Protein AF-A0A7S3LRG3-F1 (afdb_monomer)

Sequence (216 aa):
PKYACSQFNSILPLMEMNCGYSENNIPQLED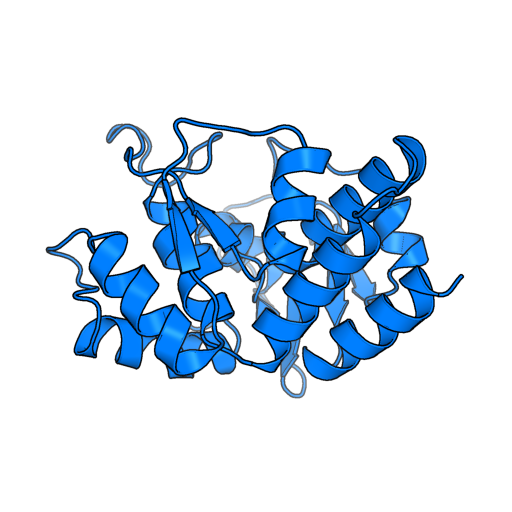ISRYLQSCTGFRLRPVCGLLSARDFLNALAFRTFFSTQYIRHHSKPLYTPEPDVCHELLGHVPMFADQDFADFSHEIGLASLGASDADIKRLASCYWFSVEFGLCKEGDEVKAYGAGLLSSFGELEYACAKHRPAGGTFERPEILPWIPSIAADTEYPITTFQPKYFCAESLKGATERMRHFCDT

Organism: NCBI:txid215587

Mean predicted aligned error: 3.7 Å

Structure (mmCIF, N/CA/C/O backbone):
data_AF-A0A7S3LRG3-F1
#
_entry.id   AF-A0A7S3LRG3-F1
#
loop_
_atom_site.group_PDB
_atom_site.id
_atom_site.type_symbol
_atom_site.label_atom_id
_atom_site.label_alt_id
_atom_site.label_comp_id
_atom_site.label_asym_id
_atom_site.label_entity_id
_atom_site.label_seq_id
_atom_site.pdbx_PDB_ins_code
_atom_site.Cartn_x
_atom_site.Cartn_y
_atom_site.Cartn_z
_atom_site.occupancy
_atom_site.B_iso_or_equiv
_atom_site.auth_seq_id
_atom_site.auth_comp_id
_atom_site.auth_asym_id
_atom_site.auth_atom_id
_atom_site.pdbx_PDB_model_num
ATOM 1 N N . PRO A 1 1 ? -6.469 8.514 11.544 1.00 81.19 1 PRO A N 1
ATOM 2 C CA . PRO A 1 1 ? -5.173 9.230 11.674 1.00 81.19 1 PRO A CA 1
ATOM 3 C C . PRO A 1 1 ? -5.163 10.564 10.904 1.00 81.19 1 PRO A C 1
ATOM 5 O O . PRO A 1 1 ? -5.708 10.618 9.809 1.00 81.19 1 PRO A O 1
ATOM 8 N N . LYS A 1 2 ? -4.530 11.629 11.430 1.00 90.44 2 LYS A N 1
ATOM 9 C CA . LYS A 1 2 ? -4.524 12.983 10.812 1.00 90.44 2 LYS A CA 1
ATOM 10 C C . LYS A 1 2 ? -4.016 13.013 9.361 1.00 90.44 2 LYS A C 1
ATOM 12 O O . LYS A 1 2 ? -4.512 13.790 8.544 1.00 90.44 2 LYS A O 1
ATOM 17 N N . TYR A 1 3 ? -2.985 12.219 9.083 1.00 95.06 3 TYR A N 1
ATOM 18 C CA . TYR A 1 3 ? -2.273 12.204 7.802 1.00 95.06 3 TYR A CA 1
ATOM 19 C C . TYR A 1 3 ? -2.774 11.120 6.840 1.00 95.06 3 TYR A C 1
ATOM 21 O O . TYR A 1 3 ? -2.397 11.144 5.675 1.00 95.06 3 TYR A O 1
ATOM 29 N N . ALA A 1 4 ? -3.623 10.199 7.301 1.00 97.25 4 ALA A N 1
ATOM 30 C CA . ALA A 1 4 ? -4.237 9.195 6.439 1.00 97.25 4 ALA A CA 1
ATOM 31 C C . ALA A 1 4 ? -5.353 9.817 5.588 1.00 97.25 4 ALA A C 1
ATOM 33 O O . ALA A 1 4 ? -6.008 10.766 6.033 1.00 97.25 4 ALA A O 1
ATOM 34 N N . CYS A 1 5 ? -5.574 9.265 4.397 1.00 97.81 5 CYS A N 1
ATOM 35 C CA . CYS A 1 5 ? -6.692 9.630 3.532 1.00 97.81 5 CYS A CA 1
ATOM 36 C C . CYS A 1 5 ? -8.057 9.320 4.174 1.00 97.81 5 CYS A C 1
ATOM 38 O O . CYS A 1 5 ? -8.190 8.565 5.144 1.00 97.81 5 CYS A O 1
ATOM 40 N N . SER A 1 6 ? -9.093 9.943 3.634 1.00 97.25 6 SER A N 1
ATOM 41 C CA . SER A 1 6 ? -10.488 9.826 4.039 1.00 97.25 6 SER A CA 1
ATOM 42 C C . SER A 1 6 ? -11.014 8.399 3.904 1.00 97.25 6 SER A C 1
ATOM 44 O O . SER A 1 6 ? -11.695 7.944 4.821 1.00 97.25 6 SER A O 1
ATOM 46 N N . GLN A 1 7 ? -10.633 7.663 2.853 1.00 97.44 7 GLN A N 1
ATOM 47 C CA . GLN A 1 7 ? -10.979 6.248 2.669 1.00 97.44 7 GLN A CA 1
ATOM 48 C C . GLN A 1 7 ? -10.508 5.428 3.869 1.00 97.44 7 GLN A C 1
ATOM 50 O O . GLN A 1 7 ? -11.324 4.817 4.561 1.00 97.44 7 GLN A O 1
ATOM 55 N N . PHE A 1 8 ? -9.217 5.518 4.200 1.00 98.00 8 PHE A N 1
ATOM 56 C CA . PHE A 1 8 ? -8.640 4.843 5.360 1.00 98.00 8 PHE A CA 1
ATOM 57 C C . PHE A 1 8 ? -9.372 5.204 6.659 1.00 98.00 8 PHE A C 1
ATOM 59 O O . PHE A 1 8 ? -9.762 4.329 7.431 1.00 98.00 8 PHE A O 1
ATOM 66 N N . ASN A 1 9 ? -9.595 6.502 6.894 1.00 97.62 9 ASN A N 1
ATOM 67 C CA . ASN A 1 9 ? -10.266 6.988 8.102 1.00 97.62 9 ASN A CA 1
ATOM 68 C C . ASN A 1 9 ? -11.736 6.551 8.195 1.00 97.62 9 ASN A C 1
ATOM 70 O O . ASN A 1 9 ? -12.251 6.417 9.302 1.00 97.62 9 ASN A O 1
ATOM 74 N N . SER A 1 10 ? -12.405 6.337 7.061 1.00 97.62 10 SER A N 1
ATOM 75 C CA . SER A 1 10 ? -13.785 5.845 7.019 1.00 97.62 10 SER A CA 1
ATOM 76 C C . SER A 1 10 ? -13.882 4.335 7.252 1.00 97.62 10 SER A C 1
ATOM 78 O O . SER A 1 10 ? -14.847 3.870 7.854 1.00 97.62 10 SER A O 1
ATOM 80 N N . ILE A 1 11 ? -12.867 3.577 6.827 1.00 97.94 11 ILE A N 1
ATOM 81 C CA . ILE A 1 11 ? -12.858 2.113 6.884 1.00 97.94 11 ILE A CA 1
ATOM 82 C C . ILE A 1 11 ? -12.311 1.587 8.208 1.00 97.94 11 ILE A C 1
ATOM 84 O O . ILE A 1 11 ? -12.812 0.580 8.704 1.00 97.94 11 ILE A O 1
ATOM 88 N N . LEU A 1 12 ? -11.307 2.237 8.801 1.00 97.00 12 LEU A N 1
ATOM 89 C CA . LEU A 1 12 ? -10.686 1.746 10.034 1.00 97.00 12 LEU A CA 1
ATOM 90 C C . LEU A 1 12 ? -11.711 1.474 11.163 1.00 97.00 12 LEU A C 1
ATOM 92 O O . LEU A 1 12 ? -11.663 0.379 11.722 1.00 97.00 12 LEU A O 1
ATOM 96 N N . PRO A 1 13 ? -12.708 2.344 11.435 1.00 97.56 13 PRO A N 1
ATOM 97 C CA . PRO A 1 13 ? -13.756 2.042 12.417 1.00 97.56 13 PRO A CA 1
ATOM 98 C C . PRO A 1 13 ? -14.610 0.814 12.056 1.00 97.56 13 PRO A C 1
ATOM 100 O O . PRO A 1 13 ? -15.100 0.103 12.931 1.00 97.56 13 PRO A O 1
ATOM 103 N N . LEU A 1 14 ? -14.790 0.529 10.761 1.00 97.62 14 LEU A N 1
ATOM 104 C CA . LEU A 1 14 ? -15.491 -0.674 10.308 1.00 97.62 14 LEU A CA 1
ATOM 105 C C . LEU A 1 14 ? -14.650 -1.932 10.558 1.00 97.62 14 LEU A C 1
ATOM 107 O O . LEU A 1 14 ? -15.211 -2.973 10.896 1.00 97.62 14 LEU A O 1
ATOM 111 N N . MET A 1 15 ? -13.324 -1.838 10.442 1.00 97.25 15 MET A N 1
ATOM 112 C CA . MET A 1 15 ? -12.409 -2.928 10.799 1.00 97.25 15 MET A CA 1
ATOM 113 C C . MET A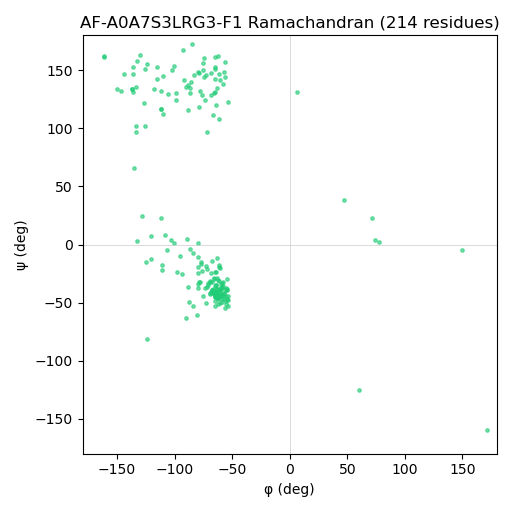 1 15 ? -12.420 -3.2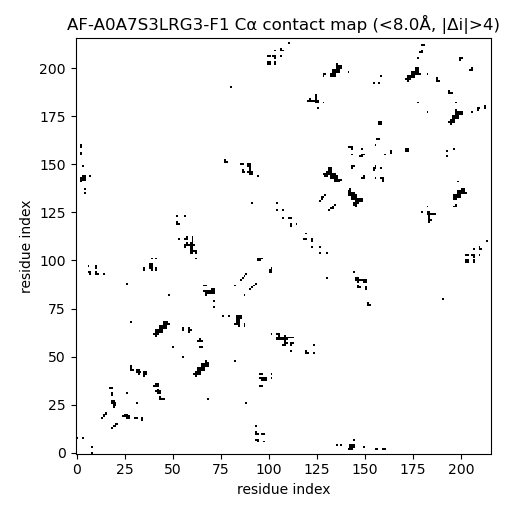00 12.310 1.00 97.25 15 MET A C 1
ATOM 115 O O . MET A 1 15 ? -12.412 -4.358 12.727 1.00 97.25 15 MET A O 1
ATOM 119 N N . GLU A 1 16 ? -12.515 -2.158 13.139 1.00 97.25 16 GLU A N 1
ATOM 120 C CA . GLU A 1 16 ? -12.686 -2.286 14.596 1.00 97.25 16 GLU A CA 1
ATOM 121 C C . GLU A 1 16 ? -13.997 -3.000 14.945 1.00 97.25 16 GLU A C 1
ATOM 123 O O . GLU A 1 16 ? -14.009 -3.926 15.756 1.00 97.25 16 GLU A O 1
ATOM 128 N N . MET A 1 17 ? -15.091 -2.637 14.271 1.00 97.06 17 MET A N 1
ATOM 129 C CA . MET A 1 17 ? -16.414 -3.206 14.532 1.00 97.06 17 MET A CA 1
ATOM 130 C C . MET A 1 17 ? -16.578 -4.647 14.023 1.00 97.06 17 MET A C 1
ATOM 132 O O . MET A 1 17 ? -17.255 -5.442 14.672 1.00 97.06 17 MET A O 1
ATOM 136 N N . ASN A 1 18 ? -15.997 -4.985 12.866 1.00 96.88 18 ASN A N 1
ATOM 137 C CA . ASN A 1 18 ? -16.293 -6.244 12.167 1.00 96.88 18 ASN A CA 1
ATOM 138 C C . ASN A 1 18 ? -15.134 -7.249 12.150 1.00 96.88 18 ASN A C 1
ATOM 140 O O . ASN A 1 18 ? -15.378 -8.435 11.950 1.00 96.88 18 ASN A O 1
ATOM 144 N N . CYS A 1 19 ? -13.891 -6.798 12.339 1.00 97.00 19 CYS A N 1
ATOM 145 C CA . CYS A 1 19 ? -12.691 -7.628 12.167 1.00 97.00 19 CYS A CA 1
ATOM 146 C C . CYS A 1 19 ? -11.840 -7.743 13.441 1.00 97.00 19 CYS A C 1
ATOM 148 O O . CYS A 1 19 ? -10.735 -8.279 13.395 1.00 97.00 19 CYS A O 1
ATOM 150 N N . GLY A 1 20 ? -12.317 -7.234 14.580 1.00 96.44 20 GLY A N 1
ATOM 151 C CA . GLY A 1 20 ? -11.619 -7.362 15.862 1.00 96.44 20 GLY A CA 1
ATOM 152 C C . GLY A 1 20 ? -10.346 -6.520 15.975 1.00 96.44 20 GLY A C 1
ATOM 153 O O . GLY A 1 20 ? -9.477 -6.849 16.787 1.00 96.44 20 GLY A O 1
ATOM 154 N N . TYR A 1 21 ? -10.218 -5.451 15.180 1.00 98.00 21 TYR A N 1
ATOM 155 C CA . TYR A 1 21 ? -9.142 -4.474 15.353 1.00 98.00 21 TYR A CA 1
ATOM 156 C C . TYR A 1 21 ? -9.308 -3.789 16.709 1.00 98.00 21 TYR A C 1
ATOM 158 O O . TYR A 1 21 ? -10.332 -3.169 16.985 1.00 98.00 21 TYR A O 1
ATOM 166 N N . SER A 1 22 ? -8.307 -3.921 17.574 1.00 97.19 22 SER A N 1
ATOM 167 C CA . SER A 1 22 ? -8.231 -3.183 18.833 1.00 97.19 22 SER A CA 1
ATOM 168 C C . SER A 1 22 ? -6.799 -3.190 19.358 1.00 97.19 22 SER A C 1
ATOM 170 O O . SER A 1 22 ? -6.005 -4.055 18.999 1.00 97.19 22 SER A O 1
ATOM 172 N N . GLU A 1 23 ? -6.478 -2.281 20.274 1.00 95.94 23 GLU A N 1
ATOM 173 C CA . GLU A 1 23 ? -5.158 -2.229 20.921 1.00 95.94 23 GLU A CA 1
ATOM 174 C C . GLU A 1 23 ? -4.818 -3.501 21.723 1.00 95.94 23 GLU A C 1
ATOM 176 O O . GLU A 1 23 ? -3.650 -3.769 21.993 1.00 95.94 23 GLU A O 1
ATOM 181 N N . ASN A 1 24 ? -5.829 -4.302 22.085 1.00 97.44 24 ASN A N 1
ATOM 182 C CA . ASN A 1 24 ? -5.689 -5.497 22.921 1.00 97.44 24 ASN A CA 1
ATOM 183 C C . ASN A 1 24 ? -5.880 -6.814 22.147 1.00 97.44 24 ASN A C 1
ATOM 185 O O . ASN A 1 24 ? -5.970 -7.872 22.769 1.00 97.44 24 ASN A O 1
ATOM 189 N N . ASN A 1 25 ? -5.977 -6.773 20.814 1.00 97.75 25 ASN A N 1
ATOM 190 C CA . ASN A 1 25 ? -6.214 -7.961 19.996 1.00 97.75 25 ASN A CA 1
ATOM 191 C C . ASN A 1 25 ? -5.506 -7.862 18.641 1.00 97.75 25 ASN A C 1
ATOM 193 O O . ASN A 1 25 ? -5.665 -6.870 17.937 1.00 97.75 25 ASN A O 1
ATOM 197 N N . ILE A 1 26 ? -4.791 -8.921 18.247 1.00 98.00 26 ILE A N 1
ATOM 198 C CA . ILE A 1 26 ? -4.293 -9.072 16.874 1.00 98.00 26 ILE A CA 1
ATOM 199 C C . ILE A 1 26 ? -5.390 -9.774 16.054 1.00 98.00 26 ILE A C 1
ATOM 201 O O . ILE A 1 26 ? -5.714 -10.930 16.355 1.00 98.00 26 ILE A O 1
ATOM 205 N N . PRO A 1 27 ? -5.967 -9.112 15.033 1.00 97.88 27 PRO A N 1
ATOM 206 C CA . PRO A 1 27 ? -7.000 -9.698 14.183 1.00 97.88 27 PRO A CA 1
ATOM 207 C C . PRO A 1 27 ? -6.550 -10.990 13.493 1.00 97.88 27 PRO A C 1
ATOM 209 O O . PRO A 1 27 ? -5.380 -11.153 13.143 1.00 97.88 27 PRO A O 1
ATOM 212 N N . GLN A 1 28 ? -7.493 -11.901 13.253 1.00 98.25 28 GLN A N 1
ATOM 213 C CA . GLN A 1 28 ? -7.222 -13.144 12.531 1.00 98.25 28 GLN A CA 1
ATOM 214 C C . GLN A 1 28 ? -7.441 -12.955 11.027 1.00 98.25 28 GLN A C 1
ATOM 216 O O . GLN A 1 28 ? -8.453 -12.396 10.602 1.00 98.25 28 GLN A O 1
ATOM 221 N N . LEU A 1 29 ? -6.507 -13.462 10.210 1.00 98.38 29 LEU A N 1
ATOM 222 C CA . LEU A 1 29 ? -6.553 -13.275 8.754 1.00 98.38 29 LEU A CA 1
ATOM 223 C C . LEU A 1 29 ? -7.832 -13.831 8.119 1.00 98.38 29 LEU A C 1
ATOM 225 O O . LEU A 1 29 ? -8.295 -13.274 7.132 1.00 98.38 29 LEU A O 1
ATOM 229 N N . GLU A 1 30 ? -8.397 -14.912 8.659 1.00 98.38 30 GLU A N 1
ATOM 230 C CA . GLU A 1 30 ? -9.624 -15.519 8.131 1.00 98.38 30 GLU A CA 1
ATOM 231 C C . GLU A 1 30 ? -10.830 -14.576 8.258 1.00 98.38 30 GLU A C 1
ATOM 233 O O . GLU A 1 30 ? -11.562 -14.390 7.287 1.00 98.38 30 GLU A O 1
ATOM 238 N N . ASP A 1 31 ? -11.006 -13.936 9.417 1.00 98.06 31 ASP A N 1
ATOM 239 C CA . ASP A 1 31 ? -12.122 -13.012 9.659 1.00 98.06 31 ASP A CA 1
ATOM 240 C C . ASP A 1 31 ? -12.015 -11.788 8.742 1.00 98.06 31 ASP A C 1
ATOM 242 O O . ASP A 1 31 ? -12.976 -11.414 8.065 1.00 98.06 31 ASP A O 1
ATOM 246 N N . ILE A 1 32 ? -10.804 -11.235 8.628 1.00 98.44 32 ILE A N 1
ATOM 247 C CA . ILE A 1 32 ? -10.503 -10.134 7.709 1.00 98.44 32 ILE A CA 1
ATOM 248 C C . ILE A 1 32 ? -10.725 -10.556 6.255 1.00 98.44 32 ILE A C 1
ATOM 250 O O . ILE A 1 32 ? -11.326 -9.820 5.480 1.00 98.44 32 ILE A O 1
ATOM 254 N N . SER A 1 33 ? -10.260 -11.743 5.864 1.00 98.62 33 SER A N 1
ATOM 255 C CA . SER A 1 33 ? -10.400 -12.254 4.499 1.00 98.62 33 SER A CA 1
ATOM 256 C C . SER A 1 33 ? -11.868 -12.402 4.105 1.00 98.62 33 SER A C 1
ATOM 258 O O . SER A 1 33 ? -12.236 -12.082 2.975 1.00 98.62 33 SER A O 1
ATOM 260 N N . ARG A 1 34 ? -12.734 -12.851 5.022 1.00 98.50 34 ARG A N 1
ATOM 261 C CA . ARG A 1 34 ? -14.187 -12.902 4.792 1.00 98.50 34 ARG A CA 1
ATOM 262 C C . ARG A 1 34 ? -14.797 -11.514 4.655 1.00 98.50 34 ARG A C 1
ATOM 264 O O . ARG A 1 34 ? -15.659 -11.322 3.800 1.00 98.50 34 ARG A O 1
ATOM 271 N N . TYR A 1 35 ? -14.352 -10.564 5.473 1.00 98.38 35 TYR A N 1
ATOM 272 C CA . TYR A 1 35 ? -14.814 -9.183 5.402 1.00 98.38 35 TYR A CA 1
ATOM 273 C C . TYR A 1 35 ? -14.403 -8.509 4.084 1.00 98.38 35 TYR A C 1
ATOM 275 O O . TYR A 1 35 ? -15.248 -7.978 3.373 1.00 98.38 35 TYR A O 1
ATOM 283 N N . LEU A 1 36 ? -13.137 -8.617 3.675 1.00 98.62 36 LEU A N 1
ATOM 284 C CA . LEU A 1 36 ? -12.672 -8.079 2.391 1.00 98.62 36 LEU A CA 1
ATOM 285 C C . LEU A 1 36 ? -13.421 -8.692 1.198 1.00 98.62 36 LEU A C 1
ATOM 287 O O . LEU A 1 36 ? -13.749 -7.981 0.245 1.00 98.62 36 LEU A O 1
ATOM 291 N N . GLN A 1 37 ? -13.763 -9.984 1.269 1.00 98.50 37 GLN A N 1
ATOM 292 C CA . GLN A 1 37 ? -14.536 -10.650 0.220 1.00 98.50 37 GLN A CA 1
ATOM 293 C C . GLN A 1 37 ? -15.942 -10.058 0.078 1.00 98.50 37 GLN A C 1
ATOM 295 O O . GLN A 1 37 ? -16.438 -9.972 -1.045 1.00 98.50 37 GLN A O 1
ATOM 300 N N . SER A 1 38 ? -16.576 -9.632 1.176 1.00 98.00 38 SER A N 1
ATOM 301 C CA . SER A 1 38 ? -17.899 -9.000 1.130 1.00 98.00 38 SER A CA 1
ATOM 302 C C . SER A 1 38 ? -17.852 -7.525 0.719 1.00 98.00 38 SER A C 1
ATOM 304 O O . SER A 1 38 ? -18.839 -7.031 0.178 1.00 98.00 38 SER A O 1
ATOM 306 N N . CYS A 1 39 ? -16.724 -6.837 0.928 1.00 97.94 39 CYS A N 1
ATOM 307 C CA . CYS A 1 39 ? -16.530 -5.447 0.512 1.00 97.94 39 CYS A CA 1
ATOM 308 C C . CYS A 1 39 ? -16.170 -5.326 -0.973 1.00 97.94 39 CYS A C 1
ATOM 310 O O . CYS A 1 39 ? -16.887 -4.687 -1.736 1.00 97.94 39 CYS A O 1
ATOM 312 N N . THR A 1 40 ? -15.052 -5.931 -1.378 1.00 98.50 40 THR A N 1
ATOM 313 C CA . THR A 1 40 ? -14.417 -5.697 -2.688 1.00 98.50 40 THR A CA 1
ATOM 314 C C . THR A 1 40 ? -14.049 -6.997 -3.402 1.00 98.50 40 THR A C 1
ATOM 316 O O . THR A 1 40 ? -13.435 -6.973 -4.467 1.00 98.50 40 THR A O 1
ATOM 319 N N . GLY A 1 41 ? -14.369 -8.160 -2.832 1.00 98.38 41 GLY A N 1
ATOM 320 C CA . GLY A 1 41 ? -13.935 -9.454 -3.361 1.00 98.38 41 GLY A CA 1
ATOM 321 C C . GLY A 1 41 ? -12.453 -9.760 -3.121 1.00 98.38 41 GLY A C 1
ATOM 322 O O . GLY A 1 41 ? -11.980 -10.801 -3.580 1.00 98.38 41 GLY A O 1
ATOM 323 N N . PHE A 1 42 ? -11.719 -8.892 -2.412 1.00 98.62 42 PHE A N 1
ATOM 324 C CA . PHE A 1 42 ? -10.357 -9.196 -1.982 1.00 98.62 42 PHE A CA 1
ATOM 325 C C . PHE A 1 42 ? -10.334 -10.289 -0.923 1.00 98.62 42 PHE A C 1
ATOM 327 O O . PHE A 1 42 ? -11.227 -10.383 -0.092 1.00 98.62 42 PHE A O 1
ATOM 334 N N . ARG A 1 43 ? -9.286 -11.107 -0.922 1.00 98.56 43 ARG A N 1
ATOM 335 C CA . ARG A 1 43 ? -9.044 -12.114 0.115 1.00 98.56 43 ARG A CA 1
ATOM 336 C C . ARG A 1 43 ? -7.591 -12.114 0.546 1.00 98.56 43 ARG A C 1
ATOM 338 O O . ARG A 1 43 ? -6.699 -11.829 -0.255 1.00 98.56 43 ARG A O 1
ATOM 345 N N . LEU A 1 44 ? -7.361 -12.521 1.788 1.00 98.56 44 LEU A N 1
ATOM 346 C CA . LEU A 1 44 ? -6.018 -12.732 2.309 1.00 98.56 44 LEU A CA 1
ATOM 347 C C . LEU A 1 44 ? -5.584 -14.180 2.094 1.00 98.56 44 LEU A C 1
ATOM 349 O O . LEU A 1 44 ? -6.375 -15.114 2.247 1.00 98.56 44 LEU A O 1
ATOM 353 N N . ARG A 1 45 ? -4.308 -14.367 1.763 1.00 98.31 45 ARG A N 1
ATOM 354 C CA . ARG A 1 45 ? -3.653 -15.672 1.700 1.00 98.31 45 ARG A CA 1
ATOM 355 C C . ARG A 1 45 ? -2.390 -15.650 2.563 1.00 98.31 45 ARG A C 1
ATOM 357 O O . ARG A 1 45 ? -1.508 -14.846 2.279 1.00 98.31 45 ARG A O 1
ATOM 364 N N . PRO A 1 46 ? -2.263 -16.527 3.572 1.00 98.12 46 PRO A N 1
ATOM 365 C CA . PRO A 1 46 ? -1.060 -16.583 4.390 1.00 98.12 46 PRO A CA 1
ATOM 366 C C . PRO A 1 46 ? 0.194 -16.852 3.554 1.00 98.12 46 PRO A C 1
ATOM 368 O O . PRO A 1 46 ? 0.185 -17.717 2.671 1.00 98.12 46 PRO A O 1
ATOM 371 N N . VAL A 1 47 ? 1.276 -16.141 3.863 1.00 97.44 47 VAL A N 1
ATOM 372 C CA . VAL A 1 47 ? 2.607 -16.370 3.293 1.00 97.44 47 VAL A CA 1
ATOM 373 C C . VAL A 1 47 ? 3.676 -16.318 4.384 1.00 97.44 47 VAL A C 1
ATOM 375 O O . VAL A 1 47 ? 3.552 -15.584 5.363 1.00 97.44 47 VAL A O 1
ATOM 378 N N . CYS A 1 48 ? 4.737 -17.113 4.231 1.00 91.62 48 CYS A N 1
ATOM 379 C CA . CYS A 1 48 ? 5.817 -17.184 5.220 1.00 91.62 48 CYS A CA 1
ATOM 380 C C . CYS A 1 48 ? 6.790 -15.994 5.160 1.00 91.62 48 CYS A C 1
ATOM 382 O O . CYS A 1 48 ? 7.586 -15.827 6.077 1.00 91.62 48 CYS A O 1
ATOM 384 N N . GLY A 1 49 ? 6.767 -15.202 4.086 1.00 89.88 49 GLY A N 1
ATOM 385 C CA . GLY A 1 49 ? 7.707 -14.108 3.860 1.00 89.88 49 GLY A CA 1
ATOM 386 C C . GLY A 1 49 ? 7.577 -13.525 2.455 1.00 89.88 49 GLY A C 1
ATOM 387 O O . GLY A 1 49 ? 6.552 -13.703 1.797 1.00 89.88 49 GLY A O 1
ATOM 388 N N . LEU A 1 50 ? 8.628 -12.844 2.002 1.00 87.56 50 LEU A N 1
ATOM 389 C CA . LEU A 1 50 ? 8.645 -12.157 0.712 1.00 87.56 50 LEU A CA 1
ATOM 390 C C . LEU A 1 50 ? 8.546 -13.141 -0.462 1.00 87.56 50 LEU A C 1
ATOM 392 O O . LEU A 1 50 ? 9.286 -14.124 -0.541 1.00 87.56 50 LEU A O 1
ATOM 396 N N . LEU A 1 51 ? 7.640 -12.842 -1.390 1.00 93.25 51 LEU A N 1
ATOM 397 C CA . LEU A 1 51 ? 7.509 -13.539 -2.666 1.00 93.25 51 LEU A CA 1
ATOM 398 C C . LEU A 1 51 ? 8.326 -12.843 -3.754 1.00 93.25 51 LEU A C 1
ATOM 400 O O . LEU A 1 51 ? 8.764 -11.702 -3.601 1.00 93.25 51 LEU A O 1
ATOM 404 N N . SER A 1 52 ? 8.492 -13.522 -4.891 1.00 96.69 52 SER A N 1
ATOM 405 C CA . SER A 1 52 ? 8.947 -12.840 -6.098 1.00 96.69 52 SER A CA 1
ATOM 406 C C . SER A 1 52 ? 7.930 -11.759 -6.492 1.00 96.69 52 SER A C 1
ATOM 408 O O . SER A 1 52 ? 6.723 -11.939 -6.308 1.00 96.69 52 SER A O 1
ATOM 410 N N . ALA A 1 53 ? 8.402 -10.650 -7.071 1.00 96.38 53 ALA A N 1
ATOM 411 C CA . ALA A 1 53 ? 7.514 -9.586 -7.545 1.00 96.38 53 ALA A CA 1
ATOM 412 C C . ALA A 1 53 ? 6.452 -10.133 -8.514 1.00 96.38 53 ALA A C 1
ATOM 414 O O . ALA A 1 53 ? 5.285 -9.774 -8.425 1.00 96.38 53 ALA A O 1
ATOM 415 N N . ARG A 1 54 ? 6.836 -11.072 -9.388 1.00 98.25 54 ARG A N 1
ATOM 416 C CA . ARG A 1 54 ? 5.920 -11.722 -10.329 1.00 98.25 54 ARG A CA 1
ATOM 417 C C . ARG A 1 54 ? 4.797 -12.473 -9.614 1.00 98.25 54 ARG A C 1
ATOM 419 O O . ARG A 1 54 ? 3.637 -12.270 -9.955 1.00 98.25 54 ARG A O 1
ATOM 426 N N . ASP A 1 55 ? 5.118 -13.320 -8.639 1.00 97.75 55 ASP A N 1
ATOM 427 C CA . ASP A 1 55 ? 4.102 -14.124 -7.946 1.00 97.75 55 ASP A CA 1
ATOM 428 C C . ASP A 1 55 ? 3.168 -13.256 -7.104 1.00 97.75 55 ASP A C 1
ATOM 430 O O . ASP A 1 55 ? 1.958 -13.489 -7.077 1.00 97.75 55 ASP A O 1
ATOM 434 N N . PHE A 1 56 ? 3.728 -12.240 -6.444 1.00 98.00 56 PHE A N 1
ATOM 435 C CA . PHE A 1 56 ? 2.958 -11.303 -5.641 1.00 98.00 56 PHE A CA 1
ATOM 436 C C . PHE A 1 56 ? 2.001 -10.469 -6.504 1.00 98.00 56 PHE A C 1
ATOM 438 O O . PHE A 1 56 ? 0.797 -10.469 -6.249 1.00 98.00 56 PHE A O 1
ATOM 445 N N . LEU A 1 57 ? 2.503 -9.819 -7.561 1.00 98.31 57 LEU A N 1
ATOM 446 C CA . LEU A 1 57 ? 1.675 -8.987 -8.440 1.00 98.31 57 LEU A CA 1
ATOM 447 C C . LEU A 1 57 ? 0.608 -9.824 -9.160 1.00 98.31 57 LEU A C 1
ATOM 449 O O . LEU A 1 57 ? -0.560 -9.440 -9.172 1.00 98.31 57 LEU A O 1
ATOM 453 N N . ASN A 1 58 ? 0.956 -11.022 -9.644 1.00 98.31 58 ASN A N 1
ATOM 454 C CA . ASN A 1 58 ? -0.010 -11.917 -10.287 1.00 98.31 58 ASN A CA 1
ATOM 455 C C . ASN A 1 58 ? -1.182 -12.278 -9.363 1.00 98.31 58 ASN A C 1
ATOM 457 O O . ASN A 1 58 ? -2.294 -12.492 -9.839 1.00 98.31 58 ASN A O 1
ATOM 461 N N . ALA A 1 59 ? -0.968 -12.359 -8.047 1.00 98.44 59 ALA A N 1
ATOM 462 C CA . ALA A 1 59 ? -2.045 -12.655 -7.107 1.00 98.44 59 ALA A CA 1
ATOM 463 C C . ALA A 1 59 ? -3.062 -11.510 -6.987 1.00 98.44 59 ALA A C 1
ATOM 465 O O . ALA A 1 59 ? -4.260 -11.775 -6.828 1.00 98.44 59 ALA A O 1
ATOM 466 N N . LEU A 1 60 ? -2.629 -10.256 -7.158 1.00 98.50 60 LEU A N 1
ATOM 467 C CA . LEU A 1 60 ? -3.524 -9.094 -7.187 1.00 98.50 60 LEU A CA 1
ATOM 468 C C . LEU A 1 60 ? -4.508 -9.168 -8.368 1.00 98.50 60 LEU A C 1
ATOM 470 O O . LEU A 1 60 ? -5.664 -8.752 -8.245 1.00 98.50 60 LEU A O 1
ATOM 474 N N . ALA A 1 61 ? -4.116 -9.823 -9.467 1.00 98.38 61 ALA A N 1
ATOM 475 C CA . ALA A 1 61 ? -4.993 -10.115 -10.605 1.00 98.38 61 ALA A CA 1
ATOM 476 C C . ALA A 1 61 ? -6.202 -10.983 -10.213 1.00 98.38 61 ALA A C 1
ATOM 478 O O . ALA A 1 61 ? -7.215 -11.002 -10.899 1.00 98.38 61 ALA A O 1
ATOM 479 N N . PHE A 1 62 ? -6.127 -11.693 -9.088 1.00 98.44 62 PHE A N 1
ATOM 480 C CA . PHE A 1 62 ? -7.210 -12.509 -8.538 1.00 98.44 62 PHE A CA 1
ATOM 481 C C . PHE A 1 62 ? -7.753 -11.933 -7.230 1.00 98.44 62 PHE A C 1
ATOM 483 O O . PHE A 1 62 ? -8.268 -12.690 -6.400 1.00 98.44 62 PHE A O 1
ATOM 490 N N . ARG A 1 63 ? -7.559 -10.623 -7.004 1.00 98.62 63 ARG A N 1
ATOM 491 C CA . ARG A 1 63 ? -7.889 -9.923 -5.754 1.00 98.62 63 ARG A CA 1
ATOM 492 C C . ARG A 1 63 ? -7.389 -10.694 -4.524 1.00 98.62 63 ARG A C 1
ATOM 494 O O . ARG A 1 63 ? -8.073 -10.841 -3.518 1.00 98.62 63 ARG A O 1
ATOM 501 N N . THR A 1 64 ? -6.207 -11.296 -4.632 1.00 98.69 64 THR A N 1
ATOM 502 C CA . THR A 1 64 ? -5.603 -12.093 -3.564 1.00 98.69 64 THR A CA 1
ATOM 503 C C . THR A 1 64 ? -4.377 -11.360 -3.058 1.00 98.69 64 THR A C 1
ATOM 505 O O . THR A 1 64 ? -3.412 -11.192 -3.796 1.00 98.69 64 THR A O 1
ATOM 508 N N . PHE A 1 65 ? -4.411 -10.952 -1.794 1.00 98.62 65 PHE A N 1
ATOM 509 C CA . PHE A 1 65 ? -3.270 -10.347 -1.127 1.00 98.62 65 PHE A CA 1
ATOM 510 C C . PHE A 1 65 ? -2.553 -11.391 -0.270 1.00 98.62 65 PHE A C 1
ATOM 512 O O . PHE A 1 65 ? -3.168 -12.046 0.579 1.00 98.62 65 PHE A O 1
ATOM 519 N N . PHE A 1 66 ? -1.256 -11.573 -0.507 1.00 98.38 66 PHE A N 1
ATOM 520 C CA . PHE A 1 66 ? -0.428 -12.423 0.337 1.00 98.38 66 PHE A CA 1
ATOM 521 C C . PHE A 1 66 ? -0.050 -11.664 1.606 1.00 98.38 66 PHE A C 1
ATOM 523 O O . PHE A 1 66 ? 0.618 -10.645 1.519 1.00 98.38 66 PHE A O 1
ATOM 530 N N . SER A 1 67 ? -0.473 -12.172 2.762 1.00 98.06 67 SER A N 1
ATOM 531 C CA . SER A 1 67 ? -0.289 -11.522 4.062 1.00 98.06 67 SER A CA 1
ATOM 532 C C . SER A 1 67 ? 0.568 -12.393 4.967 1.00 98.06 67 SER A C 1
ATOM 534 O O . SER A 1 67 ? 0.315 -13.596 5.107 1.00 98.06 67 SER A O 1
ATOM 536 N N . THR A 1 68 ? 1.550 -11.792 5.628 1.00 97.94 68 THR A N 1
ATOM 537 C CA . THR A 1 68 ? 2.289 -12.452 6.707 1.00 97.94 68 THR A CA 1
ATOM 538 C C . THR A 1 68 ? 1.446 -12.538 7.989 1.00 97.94 68 THR A C 1
ATOM 540 O O . THR A 1 68 ? 0.439 -11.845 8.149 1.00 97.94 68 THR A O 1
ATOM 543 N N . GLN A 1 69 ? 1.829 -13.443 8.898 1.00 97.81 69 GLN A N 1
ATOM 544 C CA . GLN A 1 69 ? 1.173 -13.631 10.207 1.00 97.81 69 GLN A CA 1
ATOM 545 C C . GLN A 1 69 ? 2.108 -13.413 11.401 1.00 97.81 69 GLN A C 1
ATOM 547 O O . GLN A 1 69 ? 1.645 -13.351 12.539 1.00 97.81 69 GLN A O 1
ATOM 552 N N . TYR A 1 70 ? 3.420 -13.343 11.171 1.00 97.00 70 TYR A N 1
ATOM 553 C CA . TYR A 1 70 ? 4.377 -13.096 12.244 1.00 97.00 70 TYR A CA 1
ATOM 554 C C . TYR A 1 70 ? 4.347 -11.619 12.649 1.00 97.00 70 TYR A C 1
ATOM 556 O O . TYR A 1 70 ? 3.973 -10.756 11.860 1.00 97.00 70 TYR A O 1
ATOM 564 N N . ILE A 1 71 ? 4.765 -11.327 13.879 1.00 96.75 71 ILE A N 1
ATOM 565 C CA . ILE A 1 71 ? 4.876 -9.965 14.407 1.00 96.75 71 ILE A CA 1
ATOM 566 C C . ILE A 1 71 ? 6.347 -9.584 14.582 1.00 96.75 71 ILE A C 1
ATOM 568 O O . ILE A 1 71 ? 7.179 -10.430 14.923 1.00 96.75 71 ILE A O 1
ATOM 572 N N . ARG A 1 72 ? 6.671 -8.309 14.347 1.00 95.25 72 ARG A N 1
ATOM 573 C CA . ARG A 1 72 ? 8.017 -7.753 14.526 1.00 95.25 72 ARG A CA 1
ATOM 574 C C . ARG A 1 72 ? 8.557 -7.963 15.940 1.00 95.25 72 ARG A C 1
ATOM 576 O O . ARG A 1 72 ? 7.822 -8.072 16.923 1.00 95.25 72 ARG A O 1
ATOM 583 N N . HIS A 1 73 ? 9.882 -7.932 16.054 1.00 96.12 73 HIS A N 1
ATOM 584 C CA . HIS A 1 73 ? 10.551 -8.064 17.340 1.00 96.12 73 HIS A CA 1
ATOM 585 C C . HIS A 1 73 ? 10.246 -6.873 18.265 1.00 96.12 73 HIS A C 1
ATOM 587 O O . HIS A 1 73 ? 10.444 -5.708 17.912 1.00 96.12 73 HIS A O 1
ATOM 593 N N . HIS A 1 74 ? 9.842 -7.170 19.498 1.00 94.81 74 HIS A N 1
ATOM 594 C CA . HIS A 1 74 ? 9.373 -6.177 20.468 1.00 94.81 74 HIS A CA 1
ATOM 595 C C . HIS A 1 74 ? 10.417 -5.113 20.869 1.00 94.81 74 HIS A C 1
ATOM 597 O O . HIS A 1 74 ? 10.052 -4.076 21.412 1.00 94.81 74 HIS A O 1
ATOM 603 N N . SER A 1 75 ? 11.716 -5.340 20.628 1.00 95.19 75 SER A N 1
ATOM 604 C CA . SER A 1 75 ? 12.774 -4.358 20.937 1.00 95.19 75 SER A CA 1
ATOM 605 C C . SER A 1 75 ? 12.804 -3.151 19.993 1.00 95.19 75 SER A C 1
ATOM 607 O O . SER A 1 75 ? 13.406 -2.133 20.334 1.00 95.19 75 SER A O 1
ATOM 609 N N . LYS A 1 76 ? 12.180 -3.252 18.811 1.00 88.94 76 LYS A N 1
ATOM 610 C CA . LYS A 1 76 ? 12.087 -2.171 17.819 1.00 88.94 76 LYS A CA 1
ATOM 611 C C . LYS A 1 76 ? 10.657 -2.080 17.264 1.00 88.94 76 LYS A C 1
ATOM 613 O O . LYS A 1 76 ? 10.439 -2.315 16.084 1.00 88.94 76 LYS A O 1
ATOM 618 N N . PRO A 1 77 ? 9.655 -1.723 18.085 1.00 89.12 77 PRO A N 1
ATOM 619 C CA . PRO A 1 77 ? 8.251 -1.786 17.669 1.00 89.12 77 PRO A CA 1
ATOM 620 C C . PRO A 1 77 ? 7.897 -0.754 16.584 1.00 89.12 77 PRO A C 1
ATOM 622 O O . PRO A 1 77 ? 6.969 -0.962 15.808 1.00 89.12 77 PRO A O 1
ATOM 625 N N . LEU A 1 78 ? 8.656 0.344 16.497 1.00 85.38 78 LEU A N 1
ATOM 626 C CA . LEU A 1 78 ? 8.402 1.451 15.568 1.00 85.38 78 LEU A CA 1
ATOM 627 C C . LEU A 1 78 ? 9.026 1.262 14.174 1.00 85.38 78 LEU A C 1
ATOM 629 O O . LEU A 1 78 ? 8.827 2.114 13.316 1.00 85.38 78 LEU A O 1
ATOM 633 N N . TYR A 1 79 ? 9.794 0.191 13.947 1.00 74.44 79 TYR A N 1
ATOM 634 C CA . TYR A 1 79 ? 10.453 -0.071 12.666 1.00 74.44 79 TYR A CA 1
ATOM 635 C C . TYR A 1 79 ? 10.619 -1.570 12.428 1.00 74.44 79 TYR A C 1
ATOM 637 O O . TYR A 1 79 ? 11.122 -2.287 13.293 1.00 74.44 79 TYR A O 1
ATOM 645 N N . THR A 1 80 ? 10.287 -2.023 11.224 1.00 81.38 80 THR A N 1
ATOM 646 C CA . THR A 1 80 ? 10.602 -3.372 10.751 1.00 81.38 80 THR A CA 1
ATOM 647 C C . THR A 1 80 ? 11.108 -3.300 9.306 1.00 81.38 80 THR A C 1
ATOM 649 O O . THR A 1 80 ? 10.515 -2.576 8.511 1.00 81.38 80 THR A O 1
ATOM 652 N N . PRO A 1 81 ? 12.207 -3.994 8.955 1.00 77.69 81 PRO A N 1
ATOM 653 C CA . PRO A 1 81 ? 12.666 -4.095 7.568 1.00 77.69 81 PRO A CA 1
ATOM 654 C C . PRO A 1 81 ? 11.837 -5.089 6.739 1.00 77.69 81 PRO A C 1
ATOM 656 O O . PRO A 1 81 ? 11.926 -5.084 5.517 1.00 77.69 81 PRO A O 1
ATOM 659 N N . GLU A 1 82 ? 11.070 -5.957 7.399 1.00 85.62 82 GLU A N 1
ATOM 660 C CA . GLU A 1 82 ? 10.244 -6.994 6.779 1.00 85.62 82 GLU A CA 1
ATOM 661 C C . GLU A 1 82 ? 8.760 -6.710 7.065 1.00 85.62 82 GLU A C 1
ATOM 663 O O . GLU A 1 82 ? 8.448 -6.255 8.175 1.00 85.62 82 GLU A O 1
ATOM 668 N N . PRO A 1 83 ? 7.847 -6.968 6.108 1.00 91.00 83 PRO A N 1
ATOM 669 C CA . PRO A 1 83 ? 6.420 -6.720 6.284 1.00 91.00 83 PRO A CA 1
ATOM 670 C C . PRO A 1 83 ? 5.829 -7.747 7.256 1.00 91.00 83 PRO A C 1
ATOM 672 O O . PRO A 1 83 ? 5.532 -8.885 6.894 1.00 91.00 83 PRO A O 1
ATOM 675 N N . ASP A 1 84 ? 5.706 -7.356 8.523 1.00 96.12 84 ASP A N 1
ATOM 676 C CA . ASP A 1 84 ? 5.043 -8.138 9.562 1.00 96.12 84 ASP A CA 1
ATOM 677 C C . ASP A 1 84 ? 3.528 -7.892 9.558 1.00 96.12 84 ASP A C 1
ATOM 679 O O . ASP A 1 84 ? 3.032 -6.970 8.915 1.00 96.12 84 ASP A O 1
ATOM 683 N N . VAL A 1 85 ? 2.783 -8.655 10.357 1.00 97.00 85 VAL A N 1
ATOM 684 C CA . VAL A 1 85 ? 1.318 -8.554 10.438 1.00 97.00 85 VAL A CA 1
ATOM 685 C C . VAL A 1 85 ? 0.824 -7.135 10.758 1.00 97.00 85 VAL A C 1
ATOM 687 O O . VAL A 1 85 ? -0.245 -6.741 10.306 1.00 97.00 85 VAL A O 1
ATOM 690 N N . CYS A 1 86 ? 1.594 -6.317 11.483 1.00 96.44 86 CYS A N 1
ATOM 691 C CA . CYS A 1 86 ? 1.237 -4.917 11.718 1.00 96.44 86 CYS A CA 1
ATOM 692 C C . CYS A 1 86 ? 1.253 -4.090 10.424 1.00 96.44 86 CYS A C 1
ATOM 694 O O . CYS A 1 86 ? 0.354 -3.276 10.221 1.00 96.44 86 CYS A O 1
ATOM 696 N N . HIS A 1 87 ? 2.252 -4.286 9.559 1.00 96.81 87 HIS A N 1
ATOM 697 C CA . HIS A 1 87 ? 2.310 -3.633 8.251 1.00 96.81 87 HIS A CA 1
ATOM 698 C C . HIS A 1 87 ? 1.134 -4.058 7.365 1.00 96.81 87 HIS A C 1
ATOM 700 O O . HIS A 1 87 ? 0.430 -3.200 6.831 1.00 96.81 87 HIS A O 1
ATOM 706 N N . GLU A 1 88 ? 0.844 -5.359 7.314 1.00 97.56 88 GLU A N 1
ATOM 707 C CA . GLU A 1 88 ? -0.265 -5.882 6.510 1.00 97.56 88 GLU A CA 1
ATOM 708 C C . GLU A 1 88 ? -1.615 -5.336 6.984 1.00 97.56 88 GLU A C 1
ATOM 710 O O . GLU A 1 88 ? -2.406 -4.793 6.209 1.00 97.56 88 GLU A O 1
ATOM 715 N N . LEU A 1 89 ? -1.880 -5.449 8.287 1.00 97.50 89 LEU A N 1
ATOM 716 C CA . LEU A 1 89 ? -3.197 -5.170 8.842 1.00 97.50 89 LEU A CA 1
ATOM 717 C C . LEU A 1 89 ? -3.467 -3.680 9.032 1.00 97.50 89 LEU A C 1
ATOM 719 O O . LEU A 1 89 ? -4.614 -3.266 8.887 1.00 97.50 89 LEU A O 1
ATOM 723 N N . LEU A 1 90 ? -2.463 -2.867 9.361 1.00 95.88 90 LEU A N 1
ATOM 724 C CA . LEU A 1 90 ? -2.653 -1.424 9.555 1.00 95.88 90 LEU A CA 1
ATOM 725 C C . LEU A 1 90 ? -2.364 -0.618 8.290 1.00 95.88 90 LEU A C 1
ATOM 727 O O . LEU A 1 90 ? -2.896 0.478 8.152 1.00 95.88 90 LEU A O 1
ATOM 731 N N . GLY A 1 91 ? -1.524 -1.133 7.392 1.00 96.62 91 GLY A N 1
ATOM 732 C CA . GLY A 1 91 ? -1.166 -0.469 6.144 1.00 96.62 91 GLY A CA 1
ATOM 733 C C . GLY A 1 91 ? -2.100 -0.844 4.999 1.00 96.62 91 GLY A C 1
ATOM 734 O O . GLY A 1 91 ? -2.814 0.008 4.476 1.00 96.62 91 GLY A O 1
ATOM 735 N N . HIS A 1 92 ? -2.107 -2.123 4.621 1.00 98.38 92 HIS A N 1
ATOM 736 C CA . HIS A 1 92 ? -2.772 -2.590 3.403 1.00 98.38 92 HIS A CA 1
ATOM 737 C C . HIS A 1 92 ? -4.267 -2.855 3.567 1.00 98.38 92 HIS A C 1
ATOM 739 O O . HIS A 1 92 ? -5.082 -2.372 2.780 1.00 98.38 92 HIS A O 1
ATOM 745 N N . VAL A 1 93 ? -4.634 -3.657 4.569 1.00 98.25 93 VAL A N 1
ATOM 746 C CA . VAL A 1 93 ? -5.986 -4.225 4.690 1.00 98.25 93 VAL A CA 1
ATOM 747 C C . VAL A 1 93 ? -7.104 -3.174 4.675 1.00 98.25 93 VAL A C 1
ATOM 749 O O . VAL A 1 93 ? -8.076 -3.389 3.949 1.00 98.25 93 VAL A O 1
ATOM 752 N N . PRO A 1 94 ? -7.010 -2.038 5.398 1.00 98.19 94 PRO A N 1
ATOM 753 C CA . PRO A 1 94 ? -8.059 -1.026 5.364 1.00 98.19 94 PRO A CA 1
ATOM 754 C C . PRO A 1 94 ? -8.262 -0.466 3.956 1.00 98.19 94 PRO A C 1
ATOM 756 O O . PRO A 1 94 ? -9.395 -0.277 3.531 1.00 98.19 94 PRO A O 1
ATOM 759 N N . MET A 1 95 ? -7.186 -0.274 3.195 1.00 98.44 95 MET A N 1
ATOM 760 C CA . MET A 1 95 ? -7.293 0.228 1.830 1.00 98.44 95 MET A CA 1
ATOM 761 C C . MET A 1 95 ? -7.898 -0.811 0.877 1.00 98.44 95 MET A C 1
ATOM 763 O O . MET A 1 95 ? -8.671 -0.440 0.004 1.00 98.44 95 MET A O 1
ATOM 767 N N . PHE A 1 96 ? -7.667 -2.115 1.069 1.00 98.56 96 PHE A N 1
ATOM 768 C CA . PHE A 1 96 ? -8.307 -3.150 0.237 1.00 98.56 96 PHE A CA 1
ATOM 769 C C . PHE A 1 96 ? -9.826 -3.276 0.413 1.00 98.56 96 PHE A C 1
ATOM 771 O O . PHE A 1 96 ? -10.477 -3.908 -0.422 1.00 98.56 96 PHE A O 1
ATOM 778 N N . ALA A 1 97 ? -10.408 -2.695 1.464 1.00 98.12 97 ALA A N 1
ATOM 779 C CA . ALA A 1 97 ? -11.861 -2.609 1.607 1.00 98.12 97 ALA A CA 1
ATOM 780 C C . ALA A 1 97 ? -12.476 -1.407 0.863 1.00 98.12 97 ALA A C 1
ATOM 782 O O . ALA A 1 97 ? -13.700 -1.321 0.778 1.00 98.12 97 ALA A O 1
ATOM 783 N N . ASP A 1 98 ? -11.657 -0.504 0.316 1.00 98.25 98 ASP A N 1
ATOM 784 C CA . ASP A 1 98 ? -12.098 0.558 -0.588 1.00 98.25 98 ASP A CA 1
ATOM 785 C C . ASP A 1 98 ? -12.132 0.050 -2.036 1.00 98.25 98 ASP A C 1
ATOM 787 O O . ASP A 1 98 ? -11.196 -0.602 -2.502 1.00 98.25 98 ASP A O 1
ATOM 791 N N . GLN A 1 99 ? -13.210 0.349 -2.764 1.00 97.12 99 GLN A N 1
ATOM 792 C CA . GLN A 1 99 ? -13.394 -0.172 -4.119 1.00 97.12 99 GLN A CA 1
ATOM 793 C C . GLN A 1 99 ? -12.408 0.438 -5.124 1.00 97.12 99 GLN A C 1
ATOM 795 O O . GLN A 1 99 ? -11.876 -0.299 -5.953 1.00 97.12 99 GLN A O 1
ATOM 800 N N . ASP A 1 100 ? -12.141 1.747 -5.054 1.00 96.19 100 ASP A N 1
ATOM 801 C CA . ASP A 1 100 ? -11.237 2.412 -6.000 1.00 96.19 100 ASP A CA 1
ATOM 802 C C . ASP A 1 100 ? -9.803 1.896 -5.819 1.00 96.19 100 ASP A C 1
ATOM 804 O O . ASP A 1 100 ? -9.104 1.635 -6.802 1.00 96.19 100 ASP A O 1
ATOM 808 N N . PHE A 1 101 ? -9.376 1.699 -4.568 1.00 98.00 101 PHE A N 1
ATOM 809 C CA . PHE A 1 101 ? -8.074 1.119 -4.253 1.00 98.00 101 PHE A CA 1
ATOM 810 C C . PHE A 1 101 ? -7.979 -0.367 -4.623 1.00 98.00 101 PHE A C 1
ATOM 812 O O . PHE A 1 101 ? -6.981 -0.798 -5.203 1.00 98.00 101 PHE A O 1
ATOM 819 N N . ALA A 1 102 ? -9.017 -1.158 -4.337 1.00 98.19 102 ALA A N 1
ATOM 820 C CA . ALA A 1 102 ? -9.073 -2.560 -4.740 1.00 98.19 102 ALA A CA 1
ATOM 821 C C . ALA A 1 102 ? -8.978 -2.708 -6.267 1.00 98.19 102 ALA A C 1
ATOM 823 O O . ALA A 1 102 ? -8.228 -3.552 -6.762 1.00 98.19 102 ALA A O 1
ATOM 824 N N . ASP A 1 103 ? -9.694 -1.867 -7.016 1.00 97.19 103 ASP A N 1
ATOM 825 C CA . ASP A 1 103 ? -9.622 -1.838 -8.474 1.00 97.19 103 ASP A CA 1
ATOM 826 C C . ASP A 1 103 ? -8.223 -1.422 -8.940 1.00 97.19 103 ASP A C 1
ATOM 828 O O . ASP A 1 103 ? -7.648 -2.103 -9.782 1.00 97.19 103 ASP A O 1
ATOM 832 N N . PHE A 1 104 ? -7.625 -0.386 -8.343 1.00 97.81 104 PHE A N 1
ATOM 833 C CA . PHE A 1 104 ? -6.252 0.033 -8.639 1.00 97.81 104 PHE A CA 1
ATOM 834 C C . PHE A 1 104 ? -5.242 -1.118 -8.511 1.00 97.81 104 PHE A C 1
ATOM 836 O O . PHE A 1 104 ? -4.483 -1.397 -9.441 1.00 97.81 104 PHE A O 1
ATOM 843 N N . SER A 1 105 ? -5.239 -1.816 -7.372 1.00 98.12 105 SER A N 1
ATOM 844 C CA . SER A 1 105 ? -4.330 -2.944 -7.145 1.00 98.12 105 SER A CA 1
ATOM 845 C C . SER A 1 105 ? -4.614 -4.114 -8.086 1.00 98.12 105 SER A C 1
ATOM 847 O O . SER A 1 105 ? -3.686 -4.789 -8.532 1.00 98.12 105 SER A O 1
ATOM 849 N N . HIS A 1 106 ? -5.886 -4.347 -8.412 1.00 97.88 106 HIS A N 1
ATOM 850 C CA . HIS A 1 106 ? -6.286 -5.374 -9.364 1.00 97.88 106 HIS A CA 1
ATOM 851 C C . HIS A 1 106 ? -5.769 -5.086 -10.780 1.00 97.88 106 HIS A C 1
ATOM 853 O O . HIS A 1 106 ? -5.264 -6.006 -11.418 1.00 97.88 106 HIS A O 1
ATOM 859 N N . GLU A 1 107 ? -5.809 -3.831 -11.243 1.00 97.38 107 GLU A N 1
ATOM 860 C CA . GLU A 1 107 ? -5.259 -3.431 -12.550 1.00 97.38 107 GLU A CA 1
ATOM 861 C C . GLU A 1 107 ? -3.754 -3.699 -12.653 1.00 97.38 107 GLU A C 1
ATOM 863 O O . GLU A 1 107 ? -3.296 -4.262 -13.646 1.00 97.38 107 GLU A O 1
ATOM 868 N N . ILE A 1 108 ? -2.983 -3.374 -11.605 1.00 97.69 108 ILE A N 1
ATOM 869 C CA . ILE A 1 108 ? -1.547 -3.702 -11.556 1.00 97.69 108 ILE A CA 1
ATOM 870 C C . ILE A 1 108 ? -1.341 -5.215 -11.706 1.00 97.69 108 ILE A C 1
ATOM 872 O O . ILE A 1 108 ? -0.455 -5.656 -12.439 1.00 97.69 108 ILE A O 1
ATOM 876 N N . GLY A 1 109 ? -2.157 -6.014 -11.017 1.00 98.06 109 GLY A N 1
ATOM 877 C CA . GLY A 1 109 ? -2.065 -7.466 -11.097 1.00 98.06 109 GLY A CA 1
ATOM 878 C C . GLY A 1 109 ? -2.453 -8.025 -12.463 1.00 98.06 109 GLY A C 1
ATOM 879 O O . GLY A 1 109 ? -1.778 -8.914 -12.973 1.00 98.06 109 GLY A O 1
ATOM 880 N N . LEU A 1 110 ? -3.509 -7.506 -13.094 1.00 98.12 110 LEU A N 1
ATOM 881 C CA . LEU A 1 110 ? -3.887 -7.909 -14.452 1.00 98.12 110 LEU A CA 1
ATOM 882 C C . LEU A 1 110 ? -2.753 -7.633 -15.443 1.00 98.12 110 LEU A C 1
ATOM 884 O O . LEU A 1 110 ? -2.418 -8.509 -16.241 1.00 98.12 110 LEU A O 1
ATOM 888 N N . ALA A 1 111 ? -2.117 -6.465 -15.337 1.00 97.56 111 ALA A N 1
ATOM 889 C CA . ALA A 1 111 ? -0.990 -6.085 -16.180 1.00 97.56 111 ALA A CA 1
ATOM 890 C C . ALA A 1 111 ? 0.255 -6.964 -15.972 1.00 97.56 111 ALA A C 1
ATOM 892 O O . ALA A 1 111 ? 1.081 -7.077 -16.875 1.00 97.56 111 ALA A O 1
ATOM 893 N N . SER A 1 112 ? 0.410 -7.612 -14.811 1.00 98.00 112 SER A N 1
ATOM 894 C CA . SER A 1 112 ? 1.568 -8.472 -14.539 1.00 98.00 112 SER A CA 1
ATOM 895 C C . SER A 1 112 ? 1.454 -9.868 -15.166 1.00 98.00 112 SER A C 1
ATOM 897 O O . SER A 1 112 ? 2.470 -10.551 -15.352 1.00 98.00 112 SER A O 1
ATOM 899 N N . LEU A 1 113 ? 0.242 -10.312 -15.519 1.00 97.75 113 LEU A N 1
ATOM 900 C CA . LEU A 1 113 ? 0.003 -11.643 -16.077 1.00 97.75 113 LEU A CA 1
ATOM 901 C C . LEU A 1 113 ? 0.648 -11.787 -17.464 1.00 97.75 113 LEU A C 1
ATOM 903 O O . LEU A 1 113 ? 0.211 -11.199 -18.446 1.00 97.75 113 LEU A O 1
ATOM 907 N N . GLY A 1 114 ? 1.689 -12.618 -17.557 1.00 96.00 114 GLY A N 1
ATOM 908 C CA . GLY A 1 114 ? 2.410 -12.865 -18.812 1.00 96.00 114 GLY A CA 1
ATOM 909 C C . GLY A 1 114 ? 3.392 -11.759 -19.222 1.00 96.00 114 GLY A C 1
ATOM 910 O O . GLY A 1 114 ? 4.047 -11.898 -20.252 1.00 96.00 114 GLY A O 1
ATOM 911 N N . ALA A 1 115 ? 3.544 -10.707 -18.412 1.00 97.56 115 ALA A N 1
ATOM 912 C CA . ALA A 1 115 ? 4.478 -9.613 -18.665 1.00 97.56 115 ALA A CA 1
ATOM 913 C C . ALA A 1 115 ? 5.946 -10.077 -18.633 1.00 97.56 115 ALA A C 1
ATOM 915 O O . ALA A 1 115 ? 6.298 -11.033 -17.927 1.00 97.56 115 ALA A O 1
ATOM 916 N N . SER A 1 116 ? 6.825 -9.383 -19.361 1.00 97.81 116 SER A N 1
ATOM 917 C CA . SER A 1 116 ? 8.270 -9.649 -19.331 1.00 97.81 116 SER A CA 1
ATOM 918 C C . SER A 1 116 ? 8.870 -9.343 -17.950 1.00 97.81 116 SER A C 1
ATOM 920 O O . SER A 1 116 ? 8.272 -8.625 -17.155 1.00 97.81 116 SER A O 1
ATOM 922 N N . ASP A 1 117 ? 10.060 -9.861 -17.627 1.00 97.88 117 ASP A N 1
ATOM 923 C CA . ASP A 1 117 ? 10.719 -9.523 -16.349 1.00 97.88 117 ASP A CA 1
ATOM 924 C C . ASP A 1 117 ? 11.026 -8.019 -16.232 1.00 97.88 117 ASP A C 1
ATOM 926 O O . ASP A 1 117 ? 10.982 -7.457 -15.135 1.00 97.88 117 ASP A O 1
ATOM 930 N N . ALA A 1 118 ? 11.296 -7.355 -17.362 1.00 97.25 118 ALA A N 1
ATOM 931 C CA . ALA A 1 118 ? 11.492 -5.910 -17.410 1.00 97.25 118 ALA A CA 1
ATOM 932 C C . ALA A 1 118 ? 10.202 -5.161 -17.041 1.00 97.25 118 ALA A C 1
ATOM 934 O O . ALA A 1 118 ? 10.241 -4.235 -16.231 1.00 97.25 118 ALA A O 1
ATOM 935 N N . ASP A 1 119 ? 9.058 -5.604 -17.560 1.00 97.38 119 ASP A N 1
ATOM 936 C CA . ASP A 1 119 ? 7.761 -4.999 -17.250 1.00 97.38 119 ASP A CA 1
ATOM 937 C C . ASP A 1 119 ? 7.311 -5.312 -15.822 1.00 97.38 119 ASP A C 1
ATOM 939 O O . ASP A 1 119 ? 6.806 -4.425 -15.141 1.00 97.38 119 ASP A O 1
ATOM 943 N N . ILE A 1 120 ? 7.583 -6.517 -15.304 1.00 98.31 120 ILE A N 1
ATOM 944 C CA . ILE A 1 120 ? 7.361 -6.837 -13.883 1.00 98.31 120 ILE A CA 1
ATOM 945 C C . ILE A 1 120 ? 8.136 -5.879 -12.982 1.00 98.31 120 ILE A C 1
ATOM 947 O O . ILE A 1 120 ? 7.591 -5.412 -11.984 1.00 98.31 120 ILE A O 1
ATOM 951 N N . LYS A 1 121 ? 9.388 -5.550 -13.323 1.00 97.69 121 LYS A N 1
ATOM 952 C CA . LYS A 1 121 ? 10.173 -4.579 -12.553 1.00 97.69 121 LYS A CA 1
ATOM 953 C C . LYS A 1 121 ? 9.526 -3.192 -12.576 1.00 97.69 121 LYS A C 1
ATOM 955 O O . LYS A 1 121 ? 9.428 -2.560 -11.531 1.00 97.69 121 LYS A O 1
ATOM 960 N N . ARG A 1 122 ? 9.047 -2.741 -13.738 1.00 97.88 122 ARG A N 1
ATOM 961 C CA . ARG A 1 122 ? 8.354 -1.449 -13.893 1.00 97.88 122 ARG A CA 1
ATOM 962 C C . ARG A 1 122 ? 7.037 -1.408 -13.114 1.00 97.88 122 ARG A C 1
ATOM 964 O O . ARG A 1 122 ? 6.785 -0.447 -12.395 1.00 97.88 122 ARG A O 1
ATOM 971 N N . LEU A 1 123 ? 6.239 -2.474 -13.183 1.00 98.25 123 LEU A N 1
ATOM 972 C CA . LEU A 1 123 ? 5.004 -2.626 -12.408 1.00 98.25 123 LEU A CA 1
ATOM 973 C C . LEU A 1 123 ? 5.276 -2.672 -10.900 1.00 98.25 123 LEU A C 1
ATOM 975 O O . LEU A 1 123 ? 4.530 -2.069 -10.134 1.00 98.25 123 LEU A O 1
ATOM 979 N N . ALA A 1 124 ? 6.358 -3.326 -10.470 1.00 98.00 124 ALA A N 1
ATOM 980 C CA . ALA A 1 124 ? 6.780 -3.330 -9.072 1.00 98.00 124 ALA A CA 1
ATOM 981 C C . ALA A 1 124 ? 7.166 -1.923 -8.585 1.00 98.00 124 ALA A C 1
ATOM 983 O O . ALA A 1 124 ? 6.774 -1.540 -7.485 1.00 98.00 124 ALA A O 1
ATOM 984 N N . SER A 1 125 ? 7.845 -1.120 -9.412 1.00 98.06 125 SER A N 1
ATOM 985 C CA . SER A 1 125 ? 8.106 0.292 -9.104 1.00 98.06 125 SER A CA 1
ATOM 986 C C . SER A 1 125 ? 6.812 1.108 -9.024 1.00 98.06 125 SER A C 1
ATOM 988 O O . SER A 1 125 ? 6.636 1.896 -8.095 1.00 98.06 125 SER A O 1
ATOM 990 N N . CYS A 1 126 ? 5.861 0.903 -9.946 1.00 98.25 126 CYS A N 1
ATOM 991 C CA . CYS A 1 126 ? 4.544 1.540 -9.854 1.00 98.25 126 CYS A CA 1
ATOM 992 C C . CYS A 1 126 ? 3.837 1.164 -8.549 1.00 98.25 126 CYS A C 1
ATOM 994 O O . CYS A 1 126 ? 3.341 2.055 -7.864 1.00 98.25 126 CYS A O 1
ATOM 996 N N . TYR A 1 127 ? 3.825 -0.120 -8.184 1.00 98.44 127 TYR A N 1
ATOM 997 C CA . TYR A 1 127 ? 3.266 -0.615 -6.925 1.00 98.44 127 TYR A CA 1
ATOM 998 C C . TYR A 1 127 ? 3.942 0.047 -5.712 1.00 98.44 127 TYR A C 1
ATOM 1000 O O . TYR A 1 127 ? 3.253 0.539 -4.820 1.00 98.44 127 TYR A O 1
ATOM 1008 N N . TRP A 1 128 ? 5.273 0.170 -5.719 1.00 98.25 128 TRP A N 1
ATOM 1009 C CA . TRP A 1 128 ? 6.031 0.843 -4.661 1.00 98.25 128 TRP A CA 1
ATOM 1010 C C . TRP A 1 128 ? 5.613 2.309 -4.477 1.00 98.25 128 TRP A C 1
ATOM 1012 O O . TRP A 1 128 ? 5.283 2.748 -3.379 1.00 98.25 128 TRP A O 1
ATOM 1022 N N . PHE A 1 129 ? 5.547 3.081 -5.560 1.00 98.38 129 PHE A N 1
ATOM 1023 C CA . PHE A 1 129 ? 5.187 4.502 -5.491 1.00 98.38 129 PHE A CA 1
ATOM 1024 C C . PHE A 1 129 ? 3.683 4.777 -5.360 1.00 98.38 129 PHE A C 1
ATOM 1026 O O . PHE A 1 129 ? 3.279 5.941 -5.323 1.00 98.38 129 PHE A O 1
ATOM 1033 N N . SER A 1 130 ? 2.858 3.731 -5.289 1.00 98.19 130 SER A N 1
ATOM 1034 C CA . SER A 1 130 ? 1.413 3.835 -5.099 1.00 98.19 130 SER A CA 1
ATOM 1035 C C . SER A 1 130 ? 0.945 3.037 -3.882 1.00 98.19 130 SER A C 1
ATOM 1037 O O . SER A 1 130 ? 0.779 3.601 -2.807 1.00 98.19 130 SER A O 1
ATOM 1039 N N . VAL A 1 131 ? 0.760 1.727 -4.006 1.00 98.25 131 VAL A N 1
ATOM 1040 C CA . VAL A 1 131 ? 0.254 0.866 -2.929 1.00 98.25 131 VAL A CA 1
ATOM 1041 C C . VAL A 1 131 ? 1.130 0.919 -1.669 1.00 98.25 131 VAL A C 1
ATOM 1043 O O . VAL A 1 131 ? 0.579 0.916 -0.570 1.00 98.25 131 VAL A O 1
ATOM 1046 N N . GLU A 1 132 ? 2.457 1.034 -1.791 1.00 97.56 132 GLU A N 1
ATOM 1047 C CA . GLU A 1 132 ? 3.355 1.104 -0.621 1.00 97.56 132 GLU A CA 1
ATOM 1048 C C . GLU A 1 132 ? 3.564 2.528 -0.091 1.00 97.56 132 GLU A C 1
ATOM 1050 O O . GLU A 1 132 ? 3.403 2.781 1.102 1.00 97.56 132 GLU A O 1
ATOM 1055 N N . PHE A 1 133 ? 3.896 3.485 -0.962 1.00 97.81 133 PHE A N 1
ATOM 1056 C CA . PHE A 1 133 ? 4.298 4.845 -0.568 1.00 97.81 133 PHE A CA 1
ATOM 1057 C C . PHE A 1 133 ? 3.514 5.952 -1.285 1.00 97.81 133 PHE A C 1
ATOM 1059 O O . PHE A 1 133 ? 3.980 7.083 -1.423 1.00 97.81 133 PHE A O 1
ATOM 1066 N N . GLY A 1 134 ? 2.310 5.648 -1.755 1.00 97.94 134 GLY A N 1
ATOM 1067 C CA . GLY A 1 134 ? 1.471 6.589 -2.479 1.00 97.94 134 GLY A CA 1
ATOM 1068 C C . GLY A 1 134 ? 0.823 7.653 -1.598 1.00 97.94 134 GLY A C 1
ATOM 1069 O O . GLY A 1 134 ? 0.384 7.412 -0.465 1.00 97.94 134 GLY A O 1
ATOM 1070 N N . LEU A 1 135 ? 0.728 8.849 -2.176 1.00 98.31 135 LEU A N 1
ATOM 1071 C CA . LEU A 1 135 ? 0.032 10.000 -1.616 1.00 98.31 135 LEU A CA 1
ATOM 1072 C C . LEU A 1 135 ? -1.164 10.373 -2.493 1.00 98.31 135 LEU A C 1
ATOM 1074 O O . LEU A 1 135 ? -1.152 10.163 -3.705 1.00 98.31 135 LEU A O 1
ATOM 1078 N N . CYS A 1 136 ? -2.189 10.977 -1.908 1.00 97.88 136 CYS A N 1
ATOM 1079 C CA . CYS A 1 136 ? -3.306 11.554 -2.645 1.00 97.88 136 CYS A CA 1
ATOM 1080 C C . CYS A 1 136 ? -3.638 12.962 -2.152 1.00 97.88 136 CYS A C 1
ATOM 1082 O O . CYS A 1 136 ? -3.312 13.338 -1.022 1.00 97.88 136 CYS A O 1
ATOM 1084 N N . LYS A 1 137 ? -4.299 13.747 -3.003 1.00 97.19 137 LYS A N 1
ATOM 1085 C CA . LYS A 1 137 ? -4.838 15.051 -2.622 1.00 97.19 137 LYS A CA 1
ATOM 1086 C C . LYS A 1 137 ? -6.220 14.929 -1.997 1.00 97.19 137 LYS A C 1
ATOM 1088 O O . LYS A 1 137 ? -7.076 14.203 -2.492 1.00 97.19 137 LYS A O 1
ATOM 1093 N N . GLU A 1 138 ? -6.447 15.717 -0.954 1.00 95.56 138 GLU A N 1
ATOM 1094 C CA . GLU A 1 138 ? -7.762 15.964 -0.365 1.00 95.56 138 GLU A CA 1
ATOM 1095 C C . GLU A 1 138 ? -7.929 17.467 -0.140 1.00 95.56 138 GLU A C 1
ATOM 1097 O O . GLU A 1 138 ? -7.423 18.036 0.831 1.00 95.56 138 GLU A O 1
ATOM 1102 N N . GLY A 1 139 ? -8.595 18.134 -1.088 1.00 92.75 139 GLY A N 1
ATOM 1103 C CA . GLY A 1 139 ? -8.581 19.595 -1.167 1.00 92.75 139 GLY A CA 1
ATOM 1104 C C . GLY A 1 139 ? -7.154 20.111 -1.370 1.00 92.75 139 GLY A C 1
ATOM 1105 O O . GLY A 1 139 ? 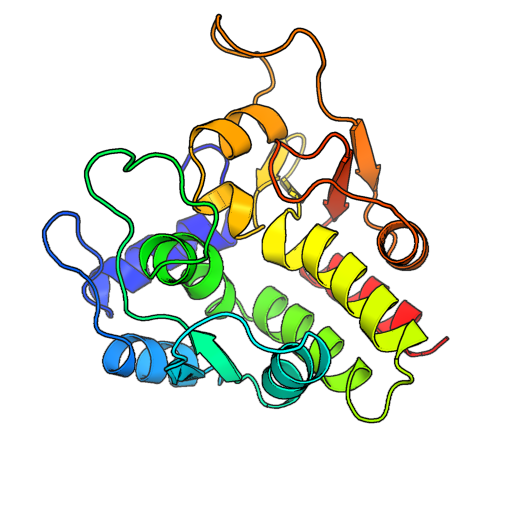-6.454 19.664 -2.276 1.00 92.75 139 GLY A O 1
ATOM 1106 N N . ASP A 1 140 ? -6.716 21.015 -0.493 1.00 91.38 140 ASP A N 1
ATOM 1107 C CA . ASP A 1 140 ? -5.358 21.579 -0.506 1.00 91.38 140 ASP A CA 1
ATOM 1108 C C . ASP A 1 140 ? -4.349 20.767 0.332 1.00 91.38 140 ASP A C 1
ATOM 1110 O O . ASP A 1 140 ? -3.205 21.190 0.528 1.00 91.38 140 ASP A O 1
ATOM 1114 N N . GLU A 1 141 ? -4.758 19.623 0.891 1.00 93.69 141 GLU A N 1
ATOM 1115 C CA . GLU A 1 141 ? -3.892 18.773 1.708 1.00 93.69 141 GLU A CA 1
ATOM 1116 C C . GLU A 1 141 ? -3.391 17.545 0.947 1.00 93.69 141 GLU A C 1
ATOM 1118 O O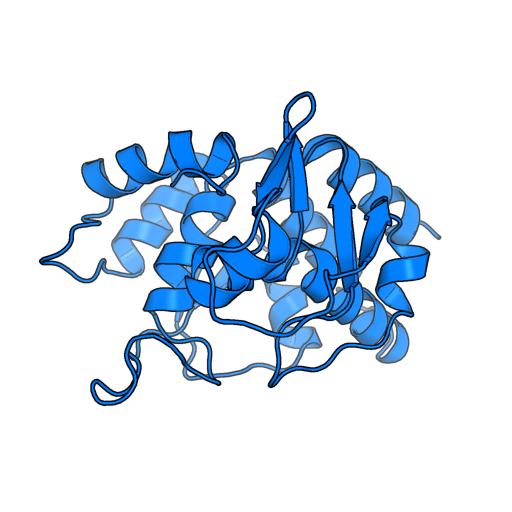 . GLU A 1 141 ? -4.071 16.993 0.085 1.00 93.69 141 GLU A O 1
ATOM 1123 N N . VAL A 1 142 ? -2.194 17.091 1.322 1.00 95.38 142 VAL A N 1
ATOM 1124 C CA . VAL A 1 142 ? -1.633 15.808 0.897 1.00 95.38 142 VAL A CA 1
ATOM 1125 C C . VAL A 1 142 ? -1.858 14.793 2.013 1.00 95.38 142 VAL A C 1
ATOM 1127 O O . VAL A 1 142 ? -1.569 15.075 3.180 1.00 95.38 142 VAL A O 1
ATOM 1130 N N . LYS A 1 143 ? -2.389 13.627 1.654 1.00 97.38 143 LYS A N 1
ATOM 1131 C CA . LYS A 1 143 ? -2.697 12.519 2.559 1.00 97.38 143 LYS A CA 1
ATOM 1132 C C . LYS A 1 143 ? -2.026 11.238 2.088 1.00 97.38 143 LYS A C 1
ATOM 1134 O O . LYS A 1 143 ? -1.817 11.044 0.895 1.00 97.38 143 LYS A O 1
ATOM 1139 N N . ALA A 1 144 ? -1.718 10.358 3.029 1.00 97.88 144 ALA A N 1
ATOM 1140 C CA . ALA A 1 144 ? -1.166 9.045 2.747 1.00 97.88 144 ALA A CA 1
ATOM 1141 C C . ALA A 1 144 ? -2.270 8.012 2.526 1.00 97.88 144 ALA A C 1
ATOM 1143 O O . ALA A 1 144 ? -3.238 7.939 3.291 1.00 97.88 144 ALA A O 1
ATOM 1144 N N . TYR A 1 145 ? -2.066 7.177 1.514 1.00 98.12 145 TYR A N 1
ATOM 1145 C CA . TYR A 1 145 ? -2.795 5.923 1.343 1.00 98.12 145 TYR A CA 1
ATOM 1146 C C . TYR A 1 145 ? -1.851 4.717 1.226 1.00 98.12 145 TYR A C 1
ATOM 1148 O O . TYR A 1 145 ? -2.303 3.587 1.368 1.00 98.12 145 TYR A O 1
ATOM 1156 N N . GLY A 1 146 ? -0.556 4.947 0.979 1.00 98.00 146 GLY A N 1
ATOM 1157 C CA . GLY A 1 146 ? 0.440 3.886 0.902 1.00 98.00 146 GLY A CA 1
ATOM 1158 C C . GLY A 1 146 ? 0.614 3.142 2.230 1.00 98.00 146 GLY A C 1
ATOM 1159 O O . GLY A 1 146 ? 0.721 3.764 3.292 1.00 98.00 146 GLY A O 1
ATOM 1160 N N . ALA A 1 147 ? 0.666 1.814 2.177 1.00 97.31 147 ALA A N 1
ATOM 1161 C CA . ALA A 1 147 ? 0.751 0.951 3.352 1.00 97.31 147 ALA A CA 1
ATOM 1162 C C . ALA A 1 147 ? 2.031 1.154 4.177 1.00 97.31 147 ALA A C 1
ATOM 1164 O O . ALA A 1 147 ? 1.974 1.184 5.411 1.00 97.31 147 ALA A O 1
ATOM 1165 N N . GLY A 1 148 ? 3.171 1.370 3.519 1.00 95.06 148 GLY A N 1
ATOM 1166 C CA . GLY A 1 148 ? 4.441 1.717 4.155 1.00 95.06 148 GLY A CA 1
ATOM 1167 C C . GLY A 1 148 ? 4.349 3.006 4.972 1.00 95.06 148 GLY A C 1
ATOM 1168 O O . GLY A 1 148 ? 4.878 3.073 6.079 1.00 95.06 148 GLY A O 1
ATOM 1169 N N . LEU A 1 149 ? 3.588 3.997 4.497 1.00 95.19 149 LEU A N 1
ATOM 1170 C CA . LEU A 1 149 ? 3.319 5.227 5.248 1.00 95.19 149 LEU A CA 1
ATOM 1171 C C . LEU A 1 149 ? 2.349 4.971 6.406 1.00 95.19 149 LEU A C 1
ATOM 1173 O O . LEU A 1 149 ? 2.627 5.326 7.546 1.00 95.19 149 LEU A O 1
ATOM 1177 N N . LEU A 1 150 ? 1.216 4.324 6.141 1.00 96.19 150 LEU A N 1
ATOM 1178 C CA . LEU A 1 150 ? 0.161 4.095 7.136 1.00 96.19 150 LEU A CA 1
ATOM 1179 C C . LEU A 1 150 ? 0.605 3.195 8.305 1.00 96.19 150 LEU A C 1
ATOM 1181 O O . LEU A 1 150 ? 0.061 3.304 9.403 1.00 96.19 150 LEU A O 1
ATOM 1185 N N . SER A 1 151 ? 1.625 2.361 8.093 1.00 94.25 151 SER A N 1
ATOM 1186 C CA . SER A 1 151 ? 2.222 1.481 9.107 1.00 94.25 151 SER A CA 1
ATOM 1187 C C . SER A 1 151 ? 3.540 2.000 9.713 1.00 94.25 151 SER A C 1
ATOM 1189 O O . SER A 1 151 ? 4.111 1.345 10.592 1.00 94.25 151 SER A O 1
ATOM 1191 N N . SER A 1 152 ? 4.009 3.186 9.299 1.00 91.50 152 SER A N 1
ATOM 1192 C CA . SER A 1 152 ? 5.247 3.818 9.774 1.00 91.50 152 SER A CA 1
ATOM 1193 C C . SER A 1 152 ? 4.981 5.225 10.299 1.00 91.50 152 SER A C 1
ATOM 1195 O O . SER A 1 152 ? 4.872 6.186 9.541 1.00 91.50 152 SER A O 1
ATOM 1197 N N . PHE A 1 153 ? 4.932 5.375 11.627 1.00 87.81 153 PHE A N 1
ATOM 1198 C CA . PHE A 1 153 ? 4.673 6.671 12.264 1.00 87.81 153 PHE A CA 1
ATOM 1199 C C . PHE A 1 153 ? 5.632 7.774 11.779 1.00 87.81 153 PHE A C 1
ATOM 1201 O O . PHE A 1 153 ? 5.192 8.859 11.405 1.00 87.81 153 PHE A O 1
ATOM 1208 N N . GLY A 1 154 ? 6.938 7.487 11.754 1.00 88.81 154 GLY A N 1
ATOM 1209 C CA . GLY A 1 154 ? 7.948 8.475 11.372 1.00 88.81 154 GLY A CA 1
ATOM 1210 C C . GLY A 1 154 ? 7.871 8.868 9.897 1.00 88.81 154 GLY A C 1
ATOM 1211 O O . GLY A 1 154 ? 8.019 10.046 9.571 1.00 88.81 154 GLY A O 1
ATOM 1212 N N . GLU A 1 155 ? 7.609 7.907 9.008 1.00 91.00 155 GLU A N 1
ATOM 12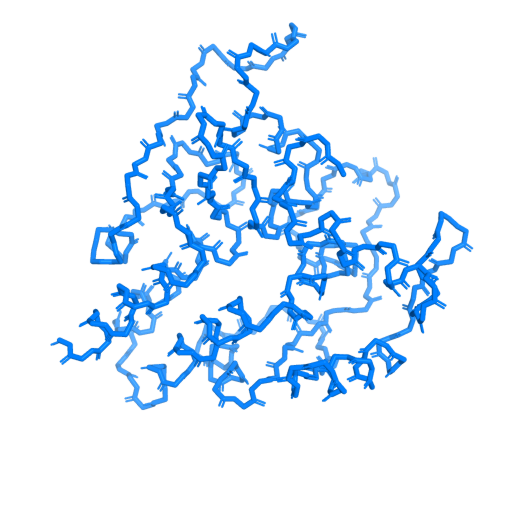13 C CA . GLU A 1 155 ? 7.562 8.186 7.573 1.00 91.00 155 GLU A CA 1
ATOM 1214 C C . GLU A 1 155 ? 6.249 8.854 7.148 1.00 91.00 155 GLU A C 1
ATOM 1216 O O . GLU A 1 155 ? 6.249 9.743 6.296 1.00 91.00 155 GLU A O 1
ATOM 1221 N N . LEU A 1 156 ? 5.140 8.525 7.817 1.00 92.56 156 LEU A N 1
ATOM 1222 C CA . LEU A 1 156 ? 3.858 9.200 7.636 1.00 92.56 156 LEU A CA 1
ATOM 1223 C C . LEU A 1 156 ? 3.965 10.707 7.896 1.00 92.56 156 LEU A C 1
ATOM 1225 O O . LEU A 1 156 ? 3.489 11.523 7.102 1.00 92.56 156 LEU A O 1
ATOM 1229 N N . GLU A 1 157 ? 4.609 11.085 9.004 1.00 90.00 157 GLU A N 1
ATOM 1230 C CA . GLU A 1 157 ? 4.858 12.491 9.321 1.00 90.00 157 GLU A CA 1
ATOM 1231 C C . GLU A 1 157 ? 5.860 13.122 8.350 1.00 90.00 157 GLU A C 1
ATOM 1233 O O . GLU A 1 157 ? 5.651 14.251 7.902 1.00 90.00 157 GLU A O 1
ATOM 1238 N N . TYR A 1 158 ? 6.922 12.396 7.992 1.00 89.50 158 TYR A N 1
ATOM 1239 C CA . TYR A 1 158 ? 7.930 12.847 7.032 1.00 89.50 158 TYR A CA 1
ATOM 1240 C C . TYR A 1 158 ? 7.323 13.202 5.663 1.00 89.50 158 TYR A C 1
ATOM 1242 O O . TYR A 1 158 ? 7.696 14.233 5.096 1.00 89.50 158 TYR A O 1
ATOM 1250 N N . ALA A 1 159 ? 6.376 12.394 5.173 1.00 91.56 159 ALA A N 1
ATOM 1251 C CA . ALA A 1 159 ? 5.736 12.564 3.871 1.00 91.56 159 ALA A CA 1
ATOM 1252 C C . ALA A 1 159 ? 4.628 13.635 3.860 1.00 91.56 159 ALA A C 1
ATOM 1254 O O . ALA A 1 159 ? 4.493 14.369 2.881 1.00 91.56 159 ALA A O 1
ATOM 1255 N N . CYS A 1 160 ? 3.833 13.747 4.934 1.00 91.81 160 CYS A N 1
ATOM 1256 C CA . CYS A 1 160 ? 2.589 14.537 4.918 1.00 91.81 160 CYS A CA 1
ATOM 1257 C C . CYS A 1 160 ? 2.611 15.820 5.771 1.00 91.81 160 CYS A C 1
ATOM 1259 O O . CYS A 1 160 ? 1.743 16.685 5.612 1.00 91.81 160 CYS A O 1
ATOM 1261 N N . ALA A 1 161 ? 3.543 15.977 6.716 1.00 88.00 161 ALA A N 1
ATOM 1262 C CA . ALA A 1 161 ? 3.504 17.114 7.634 1.00 88.00 161 ALA A CA 1
ATOM 1263 C C . ALA A 1 161 ? 3.913 18.434 6.951 1.00 88.00 161 ALA A C 1
ATOM 1265 O O . ALA A 1 161 ? 5.031 18.593 6.462 1.00 88.00 161 ALA A O 1
ATOM 1266 N N . LYS A 1 162 ? 3.034 19.450 7.014 1.00 81.56 162 LYS A N 1
ATOM 1267 C CA . LYS A 1 162 ? 3.330 20.819 6.529 1.00 81.56 162 LYS A CA 1
ATOM 1268 C C . LYS A 1 162 ? 4.524 21.452 7.249 1.00 81.56 162 LYS A C 1
ATOM 1270 O O . LYS A 1 162 ? 5.273 22.214 6.638 1.00 81.56 162 LYS A O 1
ATOM 1275 N N . HIS A 1 163 ? 4.695 21.136 8.531 1.00 75.12 163 HIS A N 1
ATOM 1276 C CA . HIS A 1 163 ? 5.810 21.554 9.377 1.00 75.12 163 HIS A CA 1
ATOM 1277 C C . HIS A 1 163 ? 6.270 20.342 10.183 1.00 75.12 163 HIS A C 1
ATOM 1279 O O . HIS A 1 163 ? 5.433 19.666 10.782 1.00 75.12 163 HIS A O 1
ATOM 1285 N N . ARG A 1 164 ? 7.578 20.063 10.205 1.00 67.81 164 ARG A N 1
ATOM 1286 C CA . ARG A 1 164 ? 8.105 18.963 11.016 1.00 67.81 164 ARG A CA 1
ATOM 1287 C C . ARG A 1 164 ? 8.180 19.380 12.486 1.00 67.81 164 ARG A C 1
ATOM 1289 O O . ARG A 1 164 ? 8.730 20.451 12.758 1.00 67.81 164 ARG A O 1
ATOM 1296 N N . PRO A 1 165 ? 7.693 18.561 13.432 1.00 53.06 165 PRO A N 1
ATOM 1297 C CA . PRO A 1 165 ? 8.133 18.687 14.813 1.00 53.06 165 PRO A CA 1
ATOM 1298 C C . PRO A 1 165 ? 9.655 18.456 14.858 1.00 53.06 165 PRO A C 1
ATOM 1300 O O . PRO A 1 165 ? 10.201 17.676 14.078 1.00 53.06 165 PRO A O 1
ATOM 1303 N N . ALA A 1 166 ? 10.364 19.214 15.693 1.00 40.34 166 ALA A N 1
ATOM 1304 C CA . ALA A 1 166 ? 11.825 19.221 15.733 1.00 40.34 166 ALA A CA 1
ATOM 1305 C C . ALA A 1 166 ? 12.401 17.798 15.906 1.00 40.34 166 ALA A C 1
ATOM 1307 O O . ALA A 1 166 ? 12.081 17.140 16.892 1.00 40.34 166 ALA A O 1
ATOM 1308 N N . GLY A 1 167 ? 13.263 17.334 14.983 1.00 49.00 167 GLY A N 1
ATOM 1309 C CA . GLY A 1 167 ? 14.037 16.098 15.202 1.00 49.00 167 GLY A CA 1
ATOM 1310 C C . GLY A 1 167 ? 14.430 15.217 14.005 1.00 49.00 167 GLY A C 1
ATOM 1311 O O . GLY A 1 167 ? 15.160 14.258 14.228 1.00 49.00 167 GLY A O 1
ATOM 1312 N N . GLY A 1 168 ? 14.019 15.488 12.759 1.00 51.12 168 GLY A N 1
ATOM 1313 C CA . GLY A 1 168 ? 14.350 14.618 11.609 1.00 51.12 168 GLY A CA 1
ATOM 1314 C C . GLY A 1 168 ? 14.767 15.384 10.352 1.00 51.12 168 GLY A C 1
ATOM 1315 O O . GLY A 1 168 ? 14.096 16.357 10.020 1.00 51.12 168 GLY A O 1
ATOM 1316 N N . THR A 1 169 ? 15.860 14.927 9.711 1.00 55.09 169 THR A N 1
ATOM 1317 C CA . THR A 1 169 ? 16.574 15.390 8.485 1.00 55.09 169 THR A CA 1
ATOM 1318 C C . THR A 1 169 ? 16.119 16.711 7.836 1.00 55.09 169 THR A C 1
ATOM 1320 O O . THR A 1 169 ? 14.955 16.919 7.539 1.00 55.09 169 THR A O 1
ATOM 1323 N N . PHE A 1 170 ? 17.047 17.619 7.530 1.00 51.88 170 PHE A N 1
ATOM 1324 C CA . PHE A 1 170 ? 16.725 18.978 7.056 1.00 51.88 170 PHE A CA 1
ATOM 1325 C C . PHE A 1 170 ? 15.972 19.069 5.710 1.00 51.88 170 PHE A C 1
ATOM 1327 O O . PHE A 1 170 ? 15.454 20.137 5.386 1.00 51.88 170 PHE A O 1
ATOM 1334 N N . GLU A 1 171 ? 15.863 17.983 4.943 1.00 70.06 171 GLU A N 1
ATOM 1335 C CA . GLU A 1 171 ? 15.290 17.994 3.594 1.00 70.06 171 GLU A CA 1
ATOM 1336 C C . GLU A 1 171 ? 13.891 17.367 3.554 1.00 70.06 171 GLU A C 1
ATOM 1338 O O . GLU A 1 171 ? 13.647 16.265 4.066 1.00 70.06 171 GLU A O 1
ATOM 1343 N N . ARG A 1 172 ? 12.948 18.105 2.953 1.00 78.44 172 ARG A N 1
ATOM 1344 C CA . ARG A 1 172 ? 11.610 17.601 2.619 1.00 78.44 172 ARG A CA 1
ATOM 1345 C C . ARG A 1 172 ? 11.712 16.641 1.433 1.00 78.44 172 ARG A C 1
ATOM 1347 O O . ARG A 1 172 ? 12.533 16.899 0.555 1.00 78.44 172 ARG A O 1
ATOM 1354 N N . PRO A 1 173 ? 10.874 15.595 1.381 1.00 90.00 173 PRO A N 1
ATOM 1355 C CA . PRO A 1 173 ? 10.791 14.782 0.182 1.00 90.00 173 PRO A CA 1
ATOM 1356 C C . PRO A 1 173 ? 10.247 15.608 -0.985 1.00 90.00 173 PRO A C 1
ATOM 1358 O O . PRO A 1 173 ? 9.453 16.537 -0.803 1.00 90.00 173 PRO A O 1
ATOM 1361 N N . GLU A 1 174 ? 10.653 15.242 -2.191 1.00 93.62 174 GLU A N 1
ATOM 1362 C CA . GLU A 1 174 ? 10.047 15.750 -3.414 1.00 93.62 174 GLU A CA 1
ATOM 1363 C C . GLU A 1 174 ? 8.697 15.049 -3.631 1.00 93.62 174 GLU A C 1
ATOM 1365 O O . GLU A 1 174 ? 8.610 13.822 -3.585 1.00 93.62 174 GLU A O 1
ATOM 1370 N N . ILE A 1 175 ? 7.631 15.820 -3.856 1.00 95.44 175 ILE A N 1
ATOM 1371 C CA . ILE A 1 175 ? 6.298 15.281 -4.151 1.00 95.44 175 ILE A CA 1
ATOM 1372 C C . ILE A 1 175 ? 5.979 15.578 -5.613 1.00 95.44 175 ILE A C 1
ATOM 1374 O O . ILE A 1 175 ? 5.791 16.732 -5.997 1.00 95.44 175 ILE A O 1
ATOM 1378 N N . LEU A 1 176 ? 5.912 14.523 -6.418 1.00 97.38 176 LEU A N 1
ATOM 1379 C CA . LEU A 1 176 ? 5.640 14.573 -7.850 1.00 97.38 176 LEU A CA 1
ATOM 1380 C C . LEU A 1 176 ? 4.175 14.216 -8.137 1.00 97.38 176 LEU A C 1
ATOM 1382 O O . LEU A 1 176 ? 3.563 13.483 -7.362 1.00 97.38 176 LEU A O 1
ATOM 1386 N N . PRO A 1 177 ? 3.575 14.689 -9.241 1.00 97.88 177 PRO A N 1
ATOM 1387 C CA . PRO A 1 177 ? 2.269 14.195 -9.668 1.00 97.88 177 PRO A CA 1
ATOM 1388 C C . PRO A 1 177 ? 2.354 12.715 -10.064 1.00 97.88 177 PRO A C 1
ATOM 1390 O O . PRO A 1 177 ? 3.324 12.298 -10.696 1.00 97.88 177 PRO A O 1
ATOM 1393 N N . TRP A 1 178 ? 1.327 11.925 -9.740 1.00 98.12 178 TRP A N 1
ATOM 1394 C CA . TRP A 1 178 ? 1.242 10.519 -10.147 1.00 98.12 178 TRP A CA 1
ATOM 1395 C C . TRP A 1 178 ? 1.222 10.375 -11.675 1.00 98.12 178 TRP A C 1
ATOM 1397 O O . TRP A 1 178 ? 0.234 10.690 -12.347 1.00 98.12 178 TRP A O 1
ATOM 1407 N N . ILE A 1 179 ? 2.338 9.885 -12.216 1.00 97.88 179 ILE A N 1
ATOM 1408 C CA . ILE A 1 179 ? 2.540 9.571 -13.630 1.00 97.88 179 ILE A CA 1
ATOM 1409 C C . ILE A 1 179 ? 3.193 8.180 -13.678 1.00 97.88 179 ILE A C 1
ATOM 1411 O O . ILE A 1 179 ? 4.395 8.082 -13.418 1.00 97.88 179 ILE A O 1
ATOM 1415 N N . PRO A 1 180 ? 2.435 7.107 -13.988 1.00 97.62 180 PRO A N 1
ATOM 1416 C CA . PRO A 1 180 ? 2.929 5.732 -13.899 1.00 97.62 180 PRO A CA 1
ATOM 1417 C C . PRO A 1 180 ? 4.212 5.470 -14.687 1.00 97.62 180 PRO A C 1
ATOM 1419 O O . PRO A 1 180 ? 5.099 4.802 -14.175 1.00 97.62 180 PRO A O 1
ATOM 1422 N N . SER A 1 181 ? 4.365 6.059 -15.878 1.00 97.19 181 SER A N 1
ATOM 1423 C CA . SER A 1 181 ? 5.578 5.901 -16.690 1.00 97.19 181 SER A CA 1
ATOM 1424 C C . SER A 1 181 ? 6.831 6.474 -16.028 1.00 97.19 181 SER A C 1
ATOM 1426 O O . SER A 1 181 ? 7.899 5.892 -16.156 1.00 97.19 181 SER A O 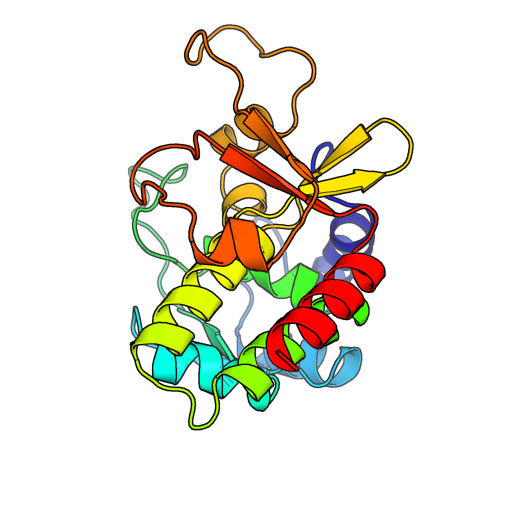1
ATOM 1428 N N . ILE A 1 182 ? 6.709 7.575 -15.280 1.00 97.81 182 ILE A N 1
ATOM 1429 C CA . ILE A 1 182 ? 7.828 8.144 -14.519 1.00 97.81 182 ILE A CA 1
ATOM 1430 C C . ILE A 1 182 ? 8.084 7.299 -13.270 1.00 97.81 182 ILE A C 1
ATOM 1432 O O . ILE A 1 182 ? 9.232 6.979 -12.974 1.00 97.81 182 ILE A O 1
ATOM 1436 N N . ALA A 1 183 ? 7.028 6.910 -12.551 1.00 97.62 183 ALA A N 1
ATOM 1437 C CA . ALA A 1 183 ? 7.144 6.075 -11.356 1.00 97.62 183 ALA A CA 1
ATOM 1438 C C . ALA A 1 183 ? 7.791 4.710 -11.664 1.00 97.62 183 ALA A C 1
ATOM 1440 O O . ALA A 1 183 ? 8.650 4.262 -10.911 1.00 97.62 183 ALA A O 1
ATOM 1441 N N . ALA A 1 184 ? 7.436 4.093 -12.795 1.00 97.56 184 ALA A N 1
ATOM 1442 C CA . ALA A 1 184 ? 7.986 2.828 -13.283 1.00 97.56 184 ALA A CA 1
ATOM 1443 C C . ALA A 1 184 ? 9.519 2.838 -13.410 1.00 97.56 184 ALA A C 1
ATOM 1445 O O . ALA A 1 184 ? 10.174 1.838 -13.104 1.00 97.56 184 ALA A O 1
ATOM 1446 N N . ASP A 1 185 ? 10.074 3.974 -13.836 1.00 96.94 185 ASP A N 1
ATOM 1447 C CA . ASP A 1 185 ? 11.494 4.136 -14.148 1.00 96.94 185 ASP A CA 1
ATOM 1448 C C . ASP A 1 185 ? 12.264 4.882 -13.033 1.00 96.94 185 ASP A C 1
ATOM 1450 O O . ASP A 1 185 ? 13.458 5.155 -13.167 1.00 96.94 185 ASP A O 1
ATOM 1454 N N . THR A 1 186 ? 11.603 5.218 -11.918 1.00 97.19 186 THR A N 1
ATOM 1455 C CA . THR A 1 186 ? 12.221 5.920 -10.783 1.00 97.19 186 THR A CA 1
ATOM 1456 C C . THR A 1 186 ? 12.882 4.931 -9.818 1.00 97.19 186 THR A C 1
ATOM 1458 O O . THR A 1 186 ? 12.265 3.964 -9.381 1.00 97.19 186 THR A O 1
ATOM 1461 N N . GLU A 1 187 ? 14.136 5.187 -9.440 1.00 95.62 187 GLU A N 1
ATOM 1462 C CA . GLU A 1 187 ? 14.839 4.413 -8.408 1.00 95.62 187 GLU A CA 1
ATOM 1463 C C . GLU A 1 187 ? 14.427 4.834 -6.989 1.00 95.62 187 GLU A C 1
ATOM 1465 O O . GLU A 1 187 ? 14.138 6.007 -6.733 1.00 95.62 187 GLU A O 1
ATOM 1470 N N . TYR A 1 188 ? 14.449 3.886 -6.050 1.00 94.00 188 TYR A N 1
ATOM 1471 C CA . TYR A 1 188 ? 14.067 4.115 -4.657 1.00 94.00 188 TYR A CA 1
ATOM 1472 C C . TYR A 1 188 ? 14.914 3.310 -3.660 1.00 94.00 188 TYR A C 1
ATOM 1474 O O . TYR A 1 188 ? 15.318 2.180 -3.952 1.00 94.00 188 TYR A O 1
ATOM 1482 N N . PRO A 1 189 ? 15.177 3.861 -2.458 1.00 91.25 189 PRO A N 1
ATOM 1483 C CA . PRO A 1 189 ? 15.764 3.104 -1.364 1.00 91.25 189 PRO A CA 1
ATOM 1484 C C . PRO A 1 189 ? 14.709 2.238 -0.662 1.00 91.25 189 PRO A C 1
ATOM 1486 O O . PRO A 1 189 ? 13.558 2.637 -0.518 1.00 91.25 189 PRO A O 1
ATOM 1489 N N . ILE A 1 190 ? 15.120 1.076 -0.151 1.00 86.25 190 ILE A N 1
ATOM 1490 C CA . ILE A 1 190 ? 14.237 0.162 0.605 1.00 86.25 190 ILE A CA 1
ATOM 1491 C C . ILE A 1 190 ? 14.409 0.344 2.127 1.00 86.25 190 ILE A C 1
ATOM 1493 O O . ILE A 1 190 ? 13.514 0.035 2.903 1.00 86.25 190 ILE A O 1
ATOM 1497 N N . THR A 1 191 ? 15.562 0.850 2.577 1.00 83.44 191 THR A N 1
ATOM 1498 C CA . THR A 1 191 ? 15.959 0.868 4.001 1.00 83.44 191 THR A CA 1
ATOM 1499 C C . THR A 1 191 ? 15.898 2.245 4.663 1.00 83.44 191 THR A C 1
ATOM 1501 O O . THR A 1 191 ? 16.141 2.362 5.864 1.00 83.44 191 THR A O 1
ATOM 1504 N N . THR A 1 192 ? 15.604 3.296 3.899 1.00 86.81 192 THR A N 1
ATOM 1505 C CA . THR A 1 192 ? 15.496 4.679 4.381 1.00 86.81 192 THR A CA 1
ATOM 1506 C C . THR A 1 192 ? 14.191 5.294 3.898 1.00 86.81 192 THR A C 1
ATOM 1508 O O . THR A 1 192 ? 13.611 4.807 2.931 1.00 86.81 192 THR A O 1
ATOM 1511 N N . PHE A 1 193 ? 13.767 6.397 4.521 1.00 90.25 193 PHE A N 1
ATOM 1512 C CA . PHE A 1 193 ? 12.600 7.147 4.050 1.00 90.25 193 PHE A CA 1
ATOM 1513 C C . PHE A 1 193 ? 12.760 7.564 2.589 1.00 90.25 193 PHE A C 1
ATOM 1515 O O . PHE A 1 193 ? 13.874 7.877 2.144 1.00 90.25 193 PHE A O 1
ATOM 1522 N N . GLN A 1 194 ? 11.652 7.555 1.851 1.00 92.75 194 GLN A N 1
ATOM 1523 C CA . GLN A 1 194 ? 11.689 7.820 0.419 1.00 92.75 194 GLN A CA 1
ATOM 1524 C C . GLN A 1 194 ? 12.053 9.285 0.139 1.00 92.75 194 GLN A C 1
ATOM 1526 O O . GLN A 1 194 ? 11.401 10.192 0.649 1.00 92.75 194 GLN A O 1
ATOM 1531 N N . PRO A 1 195 ? 13.042 9.566 -0.724 1.00 92.31 195 PRO A N 1
ATOM 1532 C CA . PRO A 1 195 ? 13.355 10.940 -1.112 1.00 92.31 195 PRO A CA 1
ATOM 1533 C C . PRO A 1 195 ? 12.283 11.543 -2.034 1.00 92.31 195 PRO A C 1
ATOM 1535 O O . PRO A 1 195 ? 12.197 12.765 -2.158 1.00 92.31 195 PRO A O 1
ATOM 1538 N N . LYS A 1 196 ? 11.489 10.689 -2.695 1.00 95.12 196 LYS A N 1
ATOM 1539 C CA . LYS A 1 196 ? 10.459 11.055 -3.668 1.00 95.12 196 LYS A CA 1
ATOM 1540 C C . LYS A 1 196 ? 9.172 10.293 -3.384 1.00 95.12 196 LYS A C 1
ATOM 1542 O O . LYS A 1 196 ? 9.208 9.079 -3.204 1.00 95.12 196 LYS A O 1
ATOM 1547 N N . TYR A 1 197 ? 8.051 10.998 -3.433 1.00 97.44 197 TYR A N 1
ATOM 1548 C CA . TYR A 1 197 ? 6.714 10.415 -3.407 1.00 97.44 197 TYR A CA 1
ATOM 1549 C C . TYR A 1 197 ? 5.923 10.863 -4.629 1.00 97.44 197 TYR A C 1
ATOM 1551 O O . TYR A 1 197 ? 6.161 11.941 -5.179 1.00 97.44 197 TYR A O 1
ATOM 1559 N N . PHE A 1 198 ? 4.933 10.063 -5.015 1.00 98.31 198 PHE A N 1
ATOM 1560 C CA . PHE A 1 198 ? 3.998 10.422 -6.070 1.00 98.31 198 PHE A CA 1
ATOM 1561 C C . PHE A 1 198 ? 2.604 10.650 -5.489 1.00 98.31 198 PHE A C 1
ATOM 1563 O O . PHE A 1 198 ? 2.093 9.850 -4.705 1.00 98.31 198 PHE A O 1
ATOM 1570 N N . CYS A 1 199 ? 1.997 11.768 -5.877 1.00 98.19 199 CYS A N 1
ATOM 1571 C CA . CYS A 1 199 ? 0.715 12.232 -5.382 1.00 98.19 199 CYS A CA 1
ATOM 1572 C C . CYS A 1 199 ? -0.347 12.163 -6.481 1.00 98.19 199 CYS A C 1
ATOM 1574 O O . CYS A 1 199 ? -0.245 12.835 -7.512 1.00 98.19 199 CYS A O 1
ATOM 1576 N N . ALA A 1 200 ? -1.366 11.338 -6.265 1.00 97.81 200 ALA A N 1
ATOM 1577 C CA . ALA A 1 200 ? -2.528 11.234 -7.130 1.00 97.81 200 ALA A CA 1
ATOM 1578 C C . ALA A 1 200 ? -3.569 12.317 -6.805 1.00 97.81 200 ALA A C 1
ATOM 1580 O O . ALA A 1 200 ? -3.782 12.671 -5.648 1.00 97.81 200 ALA A O 1
ATOM 1581 N N . GLU A 1 201 ? -4.280 12.807 -7.821 1.00 96.88 201 GLU A N 1
ATOM 1582 C CA . GLU A 1 201 ? -5.409 13.729 -7.607 1.00 96.88 201 GLU A CA 1
ATOM 1583 C C . GLU A 1 201 ? -6.593 13.032 -6.911 1.00 96.88 201 GLU A C 1
ATOM 1585 O O . GLU A 1 201 ? -7.324 13.653 -6.151 1.00 96.88 201 GLU A O 1
ATOM 1590 N N . SER A 1 202 ? -6.782 11.737 -7.171 1.00 95.50 202 SER A N 1
ATOM 1591 C CA . SER A 1 202 ? -7.735 10.846 -6.496 1.00 95.50 202 SER A CA 1
ATOM 1592 C C . SER A 1 202 ? -7.336 9.390 -6.752 1.00 95.50 202 SER A C 1
ATOM 1594 O O . SER A 1 202 ? -6.612 9.121 -7.714 1.00 95.50 202 SER A O 1
ATOM 1596 N N . LEU A 1 203 ? -7.822 8.446 -5.937 1.00 91.94 203 LEU A N 1
ATOM 1597 C CA . LEU A 1 203 ? -7.580 7.010 -6.154 1.00 91.94 203 LEU A CA 1
ATOM 1598 C C . LEU A 1 203 ? -8.152 6.543 -7.496 1.00 91.94 203 LEU A C 1
ATOM 1600 O O . LEU A 1 203 ? -7.431 5.959 -8.299 1.00 91.94 203 LEU A O 1
ATOM 1604 N N . LYS A 1 204 ? -9.393 6.927 -7.811 1.00 93.12 204 LYS A N 1
ATOM 1605 C CA . LYS A 1 204 ? -9.993 6.673 -9.126 1.00 93.12 204 LYS A CA 1
ATOM 1606 C C . LYS A 1 204 ? -9.141 7.207 -10.285 1.00 93.12 204 LYS A C 1
ATOM 1608 O O . LYS A 1 204 ? -8.880 6.489 -11.248 1.00 93.12 204 LYS A O 1
ATOM 1613 N N . GLY A 1 205 ? -8.660 8.448 -10.180 1.00 93.75 205 GLY A N 1
ATOM 1614 C CA . GLY A 1 205 ? -7.778 9.038 -11.190 1.00 93.75 205 GLY A CA 1
ATOM 1615 C C . GLY A 1 205 ? -6.414 8.342 -11.284 1.00 93.75 205 GLY A C 1
ATOM 1616 O O . GLY A 1 205 ? -5.820 8.299 -12.363 1.00 93.75 205 GLY A O 1
ATOM 1617 N N . ALA A 1 206 ? -5.913 7.768 -10.184 1.00 95.06 206 ALA A N 1
ATOM 1618 C CA . ALA A 1 206 ? -4.711 6.940 -10.199 1.00 95.06 206 ALA A CA 1
ATOM 1619 C C . ALA A 1 206 ? -4.927 5.655 -11.010 1.00 95.06 206 ALA A C 1
ATOM 1621 O O . ALA A 1 206 ? -4.068 5.316 -11.828 1.00 95.06 206 ALA A O 1
ATOM 1622 N N . THR A 1 207 ? -6.085 5.004 -10.845 1.00 94.44 207 THR A N 1
ATOM 1623 C CA . THR A 1 207 ? -6.493 3.798 -11.588 1.00 94.44 207 THR A CA 1
ATOM 1624 C C . THR A 1 207 ? -6.605 4.061 -13.078 1.00 94.44 207 THR A C 1
ATOM 1626 O O . THR A 1 207 ? -6.045 3.314 -13.874 1.00 94.44 207 THR A O 1
ATOM 1629 N N . GLU A 1 208 ? -7.260 5.151 -13.478 1.00 95.00 208 GLU A N 1
ATOM 1630 C CA . GLU A 1 208 ? -7.392 5.523 -14.893 1.00 95.00 208 GLU A CA 1
ATOM 1631 C C . GLU A 1 208 ? -6.024 5.745 -15.557 1.00 95.00 208 GLU A C 1
ATOM 1633 O O . GLU A 1 208 ? -5.778 5.261 -16.663 1.00 95.00 208 GLU A O 1
ATOM 1638 N N . ARG A 1 209 ? -5.097 6.418 -14.861 1.00 96.12 209 ARG A N 1
ATOM 1639 C CA . ARG A 1 209 ? -3.722 6.606 -15.351 1.00 96.12 209 ARG A CA 1
ATOM 1640 C C . ARG A 1 209 ? -2.953 5.292 -15.430 1.00 96.12 209 ARG A C 1
ATOM 1642 O O . ARG A 1 209 ? -2.200 5.106 -16.383 1.00 96.12 209 ARG A O 1
ATOM 1649 N N . MET A 1 210 ? -3.124 4.407 -14.447 1.00 96.12 210 MET A N 1
ATOM 1650 C CA . MET A 1 210 ? -2.463 3.103 -14.432 1.00 96.12 210 MET A CA 1
ATOM 1651 C C . MET A 1 210 ? -2.951 2.222 -15.584 1.00 96.12 210 MET A C 1
ATOM 1653 O O . MET A 1 210 ? -2.120 1.662 -16.289 1.00 96.12 210 MET A O 1
ATOM 1657 N N . ARG A 1 211 ? -4.266 2.173 -15.840 1.00 94.19 211 ARG A N 1
ATOM 1658 C CA . ARG A 1 211 ? -4.839 1.467 -16.999 1.00 94.19 211 ARG A CA 1
ATOM 1659 C C . ARG A 1 211 ? -4.226 1.949 -18.307 1.00 94.19 211 ARG A C 1
ATOM 1661 O O . ARG A 1 211 ? -3.691 1.146 -19.057 1.00 94.19 211 ARG A O 1
ATOM 1668 N N . HIS A 1 212 ? -4.200 3.266 -18.519 1.00 94.50 212 HIS A N 1
ATOM 1669 C CA . HIS A 1 212 ? -3.611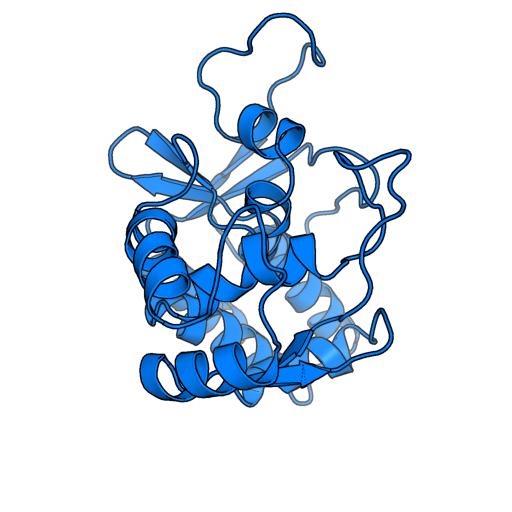 3.832 -19.731 1.00 94.50 212 HIS A CA 1
ATOM 1670 C C . HIS A 1 212 ? -2.135 3.452 -19.911 1.00 94.50 212 HIS A C 1
ATOM 1672 O O . HIS A 1 212 ? -1.708 3.201 -21.028 1.00 94.50 212 HIS A O 1
ATOM 1678 N N . PHE A 1 213 ? -1.364 3.395 -18.824 1.00 94.62 213 PHE A N 1
ATOM 1679 C CA . PHE A 1 213 ? 0.029 2.950 -18.862 1.00 94.62 213 PHE A CA 1
ATOM 1680 C C . PHE A 1 213 ? 0.180 1.451 -19.159 1.00 94.62 213 PHE A C 1
ATOM 1682 O O . PHE A 1 213 ? 1.156 1.057 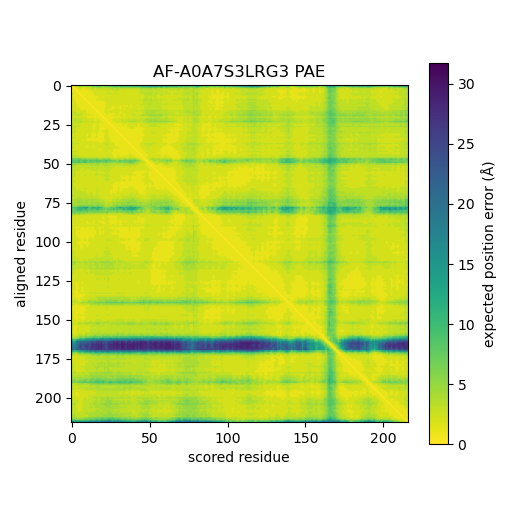-19.784 1.00 94.62 213 PHE A O 1
ATOM 1689 N N . CYS A 1 214 ? -0.761 0.617 -18.720 1.00 90.19 214 CYS A N 1
ATOM 1690 C CA . CYS A 1 214 ? -0.730 -0.821 -18.997 1.00 90.19 214 CYS A CA 1
ATOM 1691 C C . CYS A 1 214 ? -1.157 -1.152 -20.437 1.00 90.19 214 CYS A C 1
ATOM 1693 O O . CYS A 1 214 ? -0.786 -2.203 -20.951 1.00 90.19 214 CYS A O 1
ATOM 1695 N N . ASP A 1 215 ? -1.911 -0.260 -21.084 1.00 88.19 215 ASP A N 1
ATOM 1696 C CA . ASP A 1 215 ? -2.330 -0.390 -22.485 1.00 88.19 215 ASP A CA 1
ATOM 1697 C C . ASP A 1 215 ? -1.230 0.006 -23.498 1.00 88.19 215 ASP A C 1
ATOM 1699 O O . ASP A 1 215 ? -1.404 -0.213 -24.701 1.00 88.19 215 ASP A O 1
ATOM 1703 N N . THR A 1 216 ? -0.130 0.622 -23.042 1.00 75.19 216 THR A N 1
ATOM 1704 C CA . THR A 1 216 ? 0.981 1.131 -23.878 1.00 75.19 216 THR A CA 1
ATOM 1705 C C . THR A 1 216 ? 2.213 0.247 -23.822 1.00 75.19 216 THR A C 1
ATOM 1707 O O . THR A 1 216 ? 2.801 0.005 -24.900 1.00 75.19 216 THR A O 1
#

Solvent-accessible surface area (backbone atoms only — not comparable to full-atom values): 11783 Å² total; per-residue (Å²): 102,95,48,45,31,69,67,43,57,64,34,45,62,52,38,37,74,72,34,51,49,49,100,90,42,85,56,54,64,67,56,42,20,55,50,22,38,73,62,52,54,23,33,61,38,87,38,100,64,90,68,56,69,62,64,49,36,37,31,21,48,66,36,33,46,78,32,43,78,55,72,71,61,80,93,45,78,80,61,69,99,61,79,23,29,61,36,41,58,57,12,42,50,42,42,38,49,35,59,48,50,36,49,35,50,26,51,56,5,53,58,39,62,88,48,51,74,70,52,40,51,26,51,49,28,33,42,44,43,33,62,31,46,12,31,29,45,58,85,97,42,60,21,36,66,4,14,58,29,63,50,20,71,70,50,33,48,60,76,44,47,94,67,78,75,92,85,72,74,98,70,77,53,47,79,40,71,62,44,52,75,58,38,26,74,51,85,80,68,89,88,53,81,60,64,62,38,25,33,22,80,33,59,58,59,42,30,56,49,44,52,56,57,66,76,106

pLDDT: mean 93.86, std 9.1, range [40.34, 98.69]

Foldseek 3Di:
DVQADPLLVVQVVVCVVQFVDDPPDQGDQQSLQVLLCVQANAGEDEDCFDDDLLVQLLCLLNNYHHAYAAADDPVCNQDDLTCYSLLCVQQQSSQSSDHLSSLLSNLLNVLSVVDDPLVSLLSVLLCCQPQAFAWEDDPPFIHDNHSVLRSHPVLSCLQGPPDDDPDDDPDRAAEAAQQSVCSSPDDFDSRDRTSYHYYYHDSNRNSVNSNVVSVD

Radius of gyration: 16.33 Å; Cα contacts (8 Å, |Δi|>4): 360; chains: 1; bounding box: 35×39×47 Å

InterPro domains:
  IPR001273 Aromatic amino acid hydroxylase [PTHR11473] (1-215)
  IPR018301 Aromatic amino acid hydroxylase, iron/copper binding site [PS00367] (83-94)
  IPR019774 Aromatic amino acid hydroxylase, C-terminal [PF00351] (1-215)
  IPR019774 Aromatic amino acid hydroxylase, C-terminal [PR00372] (40-62)
  IPR019774 Aromatic amino acid hydroxylase, C-terminal [PR00372] (104-123)
  IPR019774 Aromatic amino acid hydroxylase, C-terminal [PR00372] (144-162)
  IPR019774 Aromatic amino acid hydroxylase, C-terminal [PS51410] (1-216)
  IPR036329 Aromatic amino acid monoxygenase, C-terminal domain superfamily [SSF56534] (1-215)
  IPR036951 Aromatic amino acid hydroxylase superfamily [G3DSA:1.10.800.10] (1-216)

Secondary structure (DSSP, 8-state):
-TTB-HHHHHHHHHHHHHH--BTTBPPPHHHHHHHHHHHTS-EEEE-SSPPPHHHHHHHHTTTEEEE------TTSTT--SS--HHHIIIIIHHHHTSHHHHHHHHHHHHHHTT--HHHHHHHHHHHIIIIIT-EEEETTEEEE--HHHHT-HHHHHHHH-SSPPSSS-S-PPEEEE--HHHHHT----SSS--SEEEEES-HHHHHHHHHHHHT-

Nearest PDB structures (foldseek):
  5egq-assembly1_C  TM=9.894E-01  e=1.549E-29  Rattus norvegicus
  5fgj-assembly1_C  TM=9.890E-01  e=2.752E-29  Rattus norvegicus
  1tg2-assembly1_A  TM=9.876E-01  e=6.151E-29  Homo sapiens
  7zih-assembly1_A  TM=9.848E-01  e=3.060E-27  Homo sapiens
  5l01-assembly1_A  TM=9.810E-01  e=8.127E-27  Homo sapiens